Protein AF-A0A0V0QSJ2-F1 (afdb_monomer_lite)

InterPro domains:
  IPR000727 Target SNARE coiled-coil homology domain [PS50192] (188-250)

Structure (mmCIF, N/CA/C/O backbone):
data_AF-A0A0V0QSJ2-F1
#
_entry.id   AF-A0A0V0QSJ2-F1
#
loop_
_atom_site.group_PDB
_atom_site.id
_atom_site.type_symbol
_atom_site.label_atom_id
_atom_site.label_alt_id
_atom_site.label_comp_id
_atom_site.label_asym_id
_atom_site.label_entity_id
_atom_site.label_seq_id
_atom_site.pdbx_PDB_ins_code
_atom_site.Cartn_x
_atom_site.Cartn_y
_atom_site.Cartn_z
_atom_site.occupancy
_atom_site.B_iso_or_equiv
_atom_site.auth_seq_id
_atom_site.auth_comp_id
_atom_site.auth_asym_id
_atom_site.auth_atom_id
_atom_site.pdbx_PDB_model_num
ATOM 1 N N . MET A 1 1 ? 42.878 22.369 -78.332 1.00 59.25 1 MET A N 1
ATOM 2 C CA . MET A 1 1 ? 41.922 23.281 -77.658 1.00 59.25 1 MET A CA 1
ATOM 3 C C . MET A 1 1 ? 40.749 22.540 -76.988 1.00 59.25 1 MET A C 1
ATOM 5 O O . MET A 1 1 ? 40.386 22.919 -75.886 1.00 59.25 1 MET A O 1
ATOM 9 N N . PHE A 1 2 ? 40.213 21.442 -77.549 1.00 55.59 2 PHE A N 1
ATOM 10 C CA . PHE A 1 2 ? 39.103 20.676 -76.939 1.00 55.59 2 PHE A CA 1
ATOM 11 C C . PHE A 1 2 ? 39.420 19.959 -75.606 1.00 55.59 2 PHE A C 1
ATOM 13 O O . PHE A 1 2 ? 38.566 19.932 -74.726 1.00 55.59 2 PHE A O 1
ATOM 20 N N . ILE A 1 3 ? 40.647 19.455 -75.404 1.00 59.12 3 ILE A N 1
ATOM 21 C CA . ILE A 1 3 ? 41.036 18.723 -74.175 1.00 59.12 3 ILE A CA 1
ATOM 22 C C . ILE A 1 3 ? 41.034 19.621 -72.918 1.00 59.12 3 ILE A C 1
ATOM 24 O O . ILE A 1 3 ? 40.790 19.146 -71.811 1.00 59.12 3 ILE A O 1
ATOM 28 N N . GLN A 1 4 ? 41.248 20.935 -73.060 1.00 65.25 4 GLN A N 1
ATOM 29 C CA . GLN A 1 4 ? 41.220 21.844 -71.906 1.00 65.25 4 GLN A CA 1
ATOM 30 C C . GLN A 1 4 ? 39.796 22.161 -71.417 1.00 65.25 4 GLN A C 1
ATOM 32 O O . GLN A 1 4 ? 39.600 22.388 -70.224 1.00 65.25 4 GLN A O 1
ATOM 37 N N . PHE A 1 5 ? 38.786 22.107 -72.293 1.00 66.50 5 PHE A N 1
ATOM 38 C CA . PHE A 1 5 ? 37.393 22.373 -71.914 1.00 66.50 5 PHE A CA 1
ATOM 39 C C . PHE A 1 5 ? 36.739 21.213 -71.149 1.00 66.50 5 PHE A C 1
ATOM 41 O O . PHE A 1 5 ? 35.893 21.449 -70.283 1.00 66.50 5 PHE A O 1
ATOM 48 N N . THR A 1 6 ? 37.128 19.965 -71.426 1.00 72.50 6 THR A N 1
ATOM 49 C CA . THR A 1 6 ? 36.645 18.784 -70.687 1.00 72.50 6 THR A CA 1
ATOM 50 C C . THR A 1 6 ? 37.114 18.793 -69.231 1.00 72.50 6 THR A C 1
ATOM 52 O O . THR A 1 6 ? 36.289 18.630 -68.332 1.00 72.50 6 THR A O 1
ATOM 55 N N . ASN A 1 7 ? 38.381 19.137 -68.977 1.00 78.44 7 ASN A N 1
ATOM 56 C CA . ASN A 1 7 ? 38.935 19.192 -67.617 1.00 78.44 7 ASN A CA 1
ATOM 57 C C . ASN A 1 7 ? 38.249 20.253 -66.733 1.00 78.44 7 ASN A C 1
ATOM 59 O O . ASN A 1 7 ? 38.067 20.054 -65.531 1.00 78.44 7 ASN A O 1
ATOM 63 N N . GLN A 1 8 ? 37.814 21.379 -67.312 1.00 82.44 8 GLN A N 1
ATOM 64 C CA . GLN A 1 8 ? 37.151 22.445 -66.555 1.00 82.44 8 GLN A CA 1
ATOM 65 C C . GLN A 1 8 ? 35.738 22.044 -66.090 1.00 82.44 8 GLN A C 1
ATOM 67 O O . GLN A 1 8 ? 35.331 22.382 -64.975 1.00 82.44 8 GLN A O 1
ATOM 72 N N . LYS A 1 9 ? 34.989 21.286 -66.905 1.00 82.62 9 LYS A N 1
ATOM 73 C CA . LYS A 1 9 ? 33.652 20.788 -66.534 1.00 82.62 9 LYS A CA 1
ATOM 74 C C . LYS A 1 9 ? 33.716 19.757 -65.405 1.00 82.62 9 LYS A C 1
ATOM 76 O O . LYS A 1 9 ? 32.900 19.822 -64.484 1.00 82.62 9 LYS A O 1
ATOM 81 N N . GLU A 1 10 ? 34.698 18.859 -65.435 1.00 86.19 10 GLU A N 1
ATOM 82 C CA . GLU A 1 10 ? 34.904 17.861 -64.377 1.00 86.19 10 GLU A CA 1
ATOM 83 C C . GLU A 1 10 ? 35.266 18.507 -63.034 1.00 86.19 10 GLU A C 1
ATOM 85 O O . GLU A 1 10 ? 34.682 18.162 -62.003 1.00 86.19 10 GLU A O 1
ATOM 90 N N . LEU A 1 11 ? 36.142 19.518 -63.041 1.00 84.75 11 LEU A N 1
ATOM 91 C CA . LEU A 1 11 ? 36.493 20.288 -61.842 1.00 84.75 11 LEU A CA 1
ATOM 92 C C . LEU A 1 11 ? 35.276 20.991 -61.218 1.00 84.75 11 LEU A C 1
ATOM 94 O O . LEU A 1 11 ? 35.100 20.975 -59.995 1.00 84.75 11 LEU A O 1
ATOM 98 N N . ILE A 1 12 ? 34.397 21.571 -62.043 1.00 88.25 12 ILE A N 1
ATOM 99 C CA . ILE A 1 12 ? 33.153 22.198 -61.572 1.00 88.25 12 ILE A CA 1
ATOM 100 C C . ILE A 1 12 ? 32.225 21.152 -60.935 1.00 88.25 12 ILE A C 1
ATOM 102 O O . ILE A 1 12 ? 31.631 21.414 -59.884 1.00 88.25 12 ILE A O 1
ATOM 106 N N . GLN A 1 13 ? 32.109 19.965 -61.535 1.00 89.75 13 GLN A N 1
ATOM 107 C CA . GLN A 1 13 ? 31.260 18.890 -61.022 1.00 89.75 13 GLN A CA 1
ATOM 108 C C . GLN A 1 13 ? 31.792 18.315 -59.699 1.00 89.75 13 GLN A C 1
ATOM 110 O O . GLN A 1 13 ? 31.021 18.126 -58.755 1.00 89.75 13 GLN A O 1
ATOM 115 N N . LEU A 1 14 ? 33.111 18.130 -59.578 1.00 90.06 14 LEU A N 1
ATOM 116 C CA . LEU A 1 14 ? 33.768 17.719 -58.334 1.00 90.06 14 LEU A CA 1
ATOM 117 C C . LEU A 1 14 ? 33.525 18.725 -57.201 1.00 90.06 14 LEU A C 1
ATOM 119 O O . LEU A 1 14 ? 33.165 18.326 -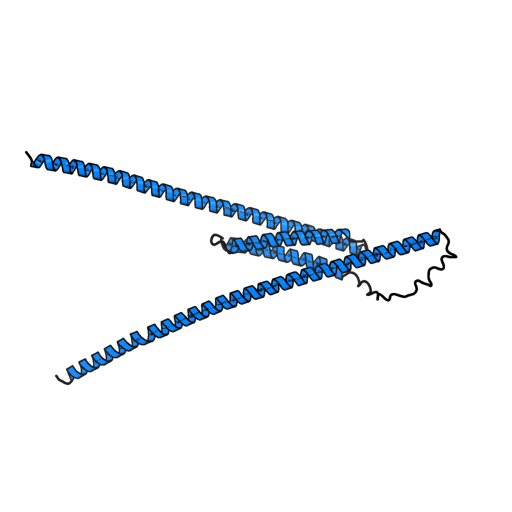56.093 1.00 90.06 14 LEU A O 1
ATOM 123 N N . ASN A 1 15 ? 33.640 20.029 -57.472 1.00 91.44 15 ASN A N 1
ATOM 124 C CA . ASN A 1 15 ? 33.391 21.066 -56.467 1.00 91.44 15 ASN A CA 1
ATOM 125 C C . ASN A 1 15 ? 31.914 21.086 -56.017 1.00 91.44 15 ASN A C 1
ATOM 127 O O . ASN A 1 15 ? 31.613 21.148 -54.819 1.00 91.44 15 ASN A O 1
ATOM 131 N N . LYS A 1 16 ? 30.967 20.927 -56.956 1.00 92.00 16 LYS A N 1
ATOM 132 C CA . LYS A 1 16 ? 29.537 20.775 -56.632 1.00 92.00 16 LYS A CA 1
ATOM 133 C C . LYS A 1 16 ? 29.285 19.560 -55.733 1.00 92.00 16 LYS A C 1
ATOM 135 O O . LYS A 1 16 ? 28.629 19.707 -54.698 1.00 92.00 16 LYS A O 1
ATOM 140 N N . ASN A 1 17 ? 29.860 18.404 -56.064 1.00 91.38 17 ASN A N 1
ATOM 141 C CA . ASN A 1 17 ? 29.731 17.180 -55.269 1.00 91.38 17 ASN A CA 1
ATOM 142 C C . ASN A 1 17 ? 30.333 17.341 -53.865 1.00 91.38 17 ASN A C 1
ATOM 144 O O . ASN A 1 17 ? 29.700 16.966 -52.875 1.00 91.38 17 ASN A O 1
ATOM 148 N N . GLN A 1 18 ? 31.495 17.989 -53.738 1.00 93.19 18 GLN A N 1
ATOM 149 C CA . GLN A 1 18 ? 32.084 18.304 -52.433 1.00 93.19 18 GLN A CA 1
ATOM 150 C C . GLN A 1 18 ? 31.188 19.230 -51.595 1.00 93.19 18 GLN A C 1
ATOM 152 O O . GLN A 1 18 ? 31.033 19.018 -50.389 1.00 93.19 18 GLN A O 1
ATOM 157 N N . LYS A 1 19 ? 30.555 20.239 -52.209 1.00 93.50 19 LYS A N 1
ATOM 158 C CA . LYS A 1 19 ? 29.620 21.141 -51.516 1.00 93.50 19 LYS A CA 1
ATOM 159 C C . LYS A 1 19 ? 28.371 20.400 -51.028 1.00 93.50 19 LYS A C 1
ATOM 161 O O . LYS A 1 19 ? 27.934 20.641 -49.900 1.00 93.50 19 LYS A O 1
ATOM 166 N N . ILE A 1 20 ? 27.824 19.486 -51.833 1.00 92.88 20 ILE A N 1
ATOM 167 C CA . ILE A 1 20 ? 26.694 18.621 -51.451 1.00 92.88 20 ILE A CA 1
ATOM 168 C C . ILE A 1 20 ? 27.091 17.719 -50.277 1.00 92.88 20 ILE A C 1
ATOM 170 O O . ILE A 1 20 ? 26.388 17.691 -49.267 1.00 92.88 20 ILE A O 1
ATOM 174 N N . TYR A 1 21 ? 28.256 17.072 -50.348 1.00 93.50 21 TYR A N 1
ATOM 175 C CA . TYR A 1 21 ? 28.759 16.216 -49.273 1.00 93.50 21 TYR A CA 1
ATOM 176 C C . TYR A 1 21 ? 28.949 16.979 -47.951 1.00 93.50 21 TYR A C 1
ATOM 178 O O . TYR A 1 21 ? 28.529 16.513 -46.890 1.00 93.50 21 TYR A O 1
ATOM 186 N N . ARG A 1 22 ? 29.506 18.200 -47.995 1.00 93.75 22 ARG A N 1
ATOM 187 C CA . ARG A 1 22 ? 29.631 19.063 -46.804 1.00 93.75 22 ARG A CA 1
ATOM 188 C C . ARG A 1 22 ? 28.266 19.409 -46.204 1.00 93.75 22 ARG A C 1
ATOM 190 O O . ARG A 1 22 ? 28.106 19.316 -44.988 1.00 93.75 22 ARG A O 1
ATOM 197 N N . LYS A 1 23 ? 27.276 19.762 -47.034 1.00 93.00 23 LYS A N 1
ATOM 198 C CA . LYS A 1 23 ? 25.900 20.030 -46.575 1.00 93.00 23 LYS A CA 1
ATOM 199 C C . LYS A 1 23 ? 25.267 18.796 -45.931 1.00 93.00 23 LYS A C 1
ATOM 201 O O . LYS A 1 23 ? 24.704 18.914 -44.845 1.00 93.00 23 LYS A O 1
ATOM 206 N N . TYR A 1 24 ? 25.419 17.624 -46.546 1.00 93.00 24 TYR A N 1
ATOM 207 C CA . TYR A 1 24 ? 24.929 16.359 -45.999 1.00 93.00 24 TYR A CA 1
ATOM 208 C C . TYR A 1 24 ? 25.566 16.036 -44.639 1.00 93.00 24 TYR A C 1
ATOM 210 O O . TYR A 1 24 ? 24.861 15.727 -43.682 1.00 93.00 24 TYR A O 1
ATOM 218 N N . LYS A 1 25 ? 26.886 16.213 -44.497 1.00 93.38 25 LYS A N 1
ATOM 219 C CA . LYS A 1 25 ? 27.596 16.008 -43.222 1.00 93.38 25 LYS A CA 1
ATOM 220 C C . LYS A 1 25 ? 27.112 16.959 -42.120 1.00 93.38 25 LYS A C 1
ATOM 222 O O . LYS A 1 25 ? 26.986 16.549 -40.967 1.00 93.38 25 LYS A O 1
ATOM 227 N N . ILE A 1 26 ? 26.826 18.219 -42.456 1.00 93.81 26 ILE A N 1
ATOM 228 C CA . ILE A 1 26 ? 26.246 19.193 -41.515 1.00 93.81 26 ILE A CA 1
ATOM 229 C C . ILE A 1 26 ? 24.828 18.775 -41.110 1.00 93.81 26 ILE A C 1
ATOM 231 O O . ILE A 1 26 ? 24.490 18.836 -39.930 1.00 93.81 26 ILE A O 1
ATOM 235 N N . PHE A 1 27 ? 24.012 18.327 -42.064 1.00 93.50 27 PHE A N 1
ATOM 236 C CA . PHE A 1 27 ? 22.657 17.847 -41.801 1.00 93.50 27 PHE A CA 1
ATOM 237 C C . PHE A 1 27 ? 22.650 16.623 -40.872 1.00 93.50 27 PHE A C 1
ATOM 239 O O . PHE A 1 27 ? 21.955 16.636 -39.859 1.00 93.50 27 PHE A O 1
ATOM 246 N N . GLN A 1 28 ? 23.508 15.632 -41.133 1.00 93.62 28 GLN A N 1
ATOM 247 C CA . GLN A 1 28 ? 23.674 14.457 -40.271 1.00 93.62 28 GLN A CA 1
ATOM 248 C C . GLN A 1 28 ? 24.102 14.835 -38.843 1.00 93.62 28 GLN A C 1
ATOM 250 O O . GLN A 1 28 ? 23.532 14.344 -37.871 1.00 93.62 28 GLN A O 1
ATOM 255 N N . LYS A 1 29 ? 25.037 15.787 -38.687 1.00 94.19 29 LYS A N 1
ATOM 256 C CA . LYS A 1 29 ? 25.400 16.316 -37.359 1.00 94.19 29 LYS A CA 1
ATOM 257 C C . LYS A 1 29 ? 24.215 16.974 -36.646 1.00 94.19 29 LYS A C 1
ATOM 259 O O . LYS A 1 29 ? 24.057 16.777 -35.446 1.00 94.19 29 LYS A O 1
ATOM 264 N N . LYS A 1 30 ? 23.382 17.741 -37.357 1.00 93.94 30 LYS A N 1
ATOM 265 C CA . LYS A 1 30 ? 22.183 18.366 -36.772 1.00 93.94 30 LYS A CA 1
ATOM 266 C C . LYS A 1 30 ? 21.166 17.322 -36.309 1.00 93.94 30 LYS A C 1
ATOM 268 O O . LYS A 1 30 ? 20.655 17.457 -35.202 1.00 93.94 30 LYS A O 1
ATOM 273 N N . ILE A 1 31 ? 20.921 16.275 -37.103 1.00 91.81 31 ILE A N 1
ATOM 274 C CA . ILE A 1 31 ? 20.048 15.156 -36.707 1.00 91.81 31 ILE A CA 1
ATOM 275 C C . ILE A 1 31 ? 20.564 14.506 -35.423 1.00 91.81 31 ILE A C 1
ATOM 277 O O . ILE A 1 31 ? 19.800 14.346 -34.474 1.00 91.81 31 ILE A O 1
ATOM 281 N N . LEU A 1 32 ? 21.861 14.198 -35.361 1.00 93.50 32 LEU A N 1
ATOM 282 C CA . LEU A 1 32 ? 22.470 13.589 -34.180 1.00 93.50 32 LEU A CA 1
ATOM 283 C C . LEU A 1 32 ? 22.332 14.485 -32.934 1.00 93.50 32 LEU A C 1
ATOM 285 O O . LEU A 1 32 ? 21.978 14.001 -31.863 1.00 93.50 32 LEU A O 1
ATOM 289 N N . ILE A 1 33 ? 22.538 15.800 -33.070 1.00 92.50 33 ILE A N 1
ATOM 290 C CA . ILE A 1 33 ? 22.341 16.761 -31.969 1.00 92.50 33 ILE A CA 1
ATOM 291 C C . ILE A 1 33 ? 20.883 16.763 -31.490 1.00 92.50 33 ILE A C 1
ATOM 293 O O . ILE A 1 33 ? 20.638 16.740 -30.284 1.00 92.50 33 ILE A O 1
ATOM 297 N N . ILE A 1 34 ? 19.913 16.749 -32.410 1.00 90.88 34 ILE A N 1
ATOM 298 C CA . ILE A 1 34 ? 18.483 16.691 -32.072 1.00 90.88 34 ILE A CA 1
ATOM 299 C C . ILE A 1 34 ? 18.158 15.392 -31.326 1.00 90.88 34 ILE A C 1
ATOM 301 O O . ILE A 1 34 ? 17.494 15.436 -30.293 1.00 90.88 34 ILE A O 1
ATOM 305 N N . GLN A 1 35 ? 18.668 14.251 -31.794 1.00 89.94 35 GLN A N 1
ATOM 306 C CA . GLN A 1 35 ? 18.478 12.959 -31.131 1.00 89.94 35 GLN A CA 1
ATOM 307 C C . GLN A 1 35 ? 19.069 12.954 -29.714 1.00 89.94 35 GLN A C 1
ATOM 309 O O . GLN A 1 35 ? 18.410 12.507 -28.777 1.00 89.94 35 GLN A O 1
ATOM 314 N N . ILE A 1 36 ? 20.269 13.516 -29.525 1.00 91.12 36 ILE A N 1
ATOM 315 C CA . ILE A 1 36 ? 20.903 13.650 -28.203 1.00 91.12 36 ILE A CA 1
ATOM 316 C C . ILE A 1 36 ? 20.067 14.548 -27.279 1.00 91.12 36 ILE A C 1
ATOM 318 O O . ILE A 1 36 ? 19.858 14.207 -26.113 1.00 91.12 36 ILE A O 1
ATOM 322 N N . LEU A 1 37 ? 19.548 15.674 -27.779 1.00 89.19 37 LEU A N 1
ATOM 323 C CA . LEU A 1 37 ? 18.688 16.577 -27.006 1.00 89.19 37 LEU A CA 1
ATOM 324 C C . LEU A 1 37 ? 17.363 15.914 -26.605 1.00 89.19 37 LEU A C 1
ATOM 326 O O . LEU A 1 37 ? 16.930 16.041 -25.456 1.00 89.19 37 LEU A O 1
ATOM 330 N N . GLN A 1 38 ? 16.742 15.161 -27.514 1.00 84.88 38 GLN A N 1
ATOM 331 C CA . GLN A 1 38 ? 15.542 14.371 -27.226 1.00 84.88 38 GLN A CA 1
ATOM 332 C C . GLN A 1 38 ? 15.818 13.278 -26.184 1.00 84.88 38 GLN A C 1
ATOM 334 O O . GLN A 1 38 ? 15.006 13.053 -25.286 1.00 84.88 38 GLN A O 1
ATOM 339 N N . LEU A 1 39 ? 16.980 12.625 -26.246 1.00 87.75 39 LEU A N 1
ATOM 340 C CA . LEU A 1 39 ? 17.377 11.635 -25.247 1.00 87.75 39 LEU A CA 1
ATOM 341 C C . LEU A 1 39 ? 17.578 12.289 -23.869 1.00 87.75 39 LEU A C 1
ATOM 343 O O . LEU A 1 39 ? 17.054 11.805 -22.867 1.00 87.75 39 LEU A O 1
ATOM 347 N N . LYS A 1 40 ? 18.279 13.430 -23.816 1.00 90.12 40 LYS A N 1
ATOM 348 C CA . LYS A 1 40 ? 18.561 14.168 -22.574 1.00 90.12 40 LYS A CA 1
ATOM 349 C C . LYS A 1 40 ? 17.289 14.687 -21.902 1.00 90.12 40 LYS A C 1
ATOM 351 O O . LYS A 1 40 ? 17.154 14.574 -20.685 1.00 90.12 40 LYS A O 1
ATOM 356 N N . THR A 1 41 ? 16.349 15.222 -22.679 1.00 84.75 41 THR A N 1
ATOM 357 C CA . THR A 1 41 ? 15.044 15.674 -22.164 1.00 84.75 41 THR A CA 1
ATOM 358 C C . THR A 1 41 ? 14.225 14.509 -21.617 1.00 84.75 41 THR A C 1
ATOM 360 O O . THR A 1 41 ? 13.718 14.615 -20.503 1.00 84.75 41 THR A O 1
ATOM 363 N N . ARG A 1 42 ? 14.178 13.363 -22.315 1.00 78.50 42 ARG A N 1
ATOM 364 C CA . ARG A 1 42 ? 13.537 12.137 -21.800 1.00 78.50 42 ARG A CA 1
ATOM 365 C C . ARG A 1 42 ? 14.151 11.675 -20.477 1.00 78.50 42 ARG A C 1
ATOM 367 O O . ARG A 1 42 ? 13.409 11.359 -19.553 1.00 78.50 42 ARG A O 1
ATOM 374 N N . ILE A 1 43 ? 15.480 11.681 -20.356 1.00 78.94 43 ILE A N 1
ATOM 375 C CA . ILE A 1 43 ? 16.178 11.312 -19.112 1.00 78.94 43 ILE A CA 1
ATOM 376 C C . ILE A 1 43 ? 15.815 12.271 -17.966 1.00 78.94 43 ILE A C 1
ATOM 378 O O . ILE A 1 43 ? 15.500 11.823 -16.864 1.00 78.94 43 ILE A O 1
ATOM 382 N N . HIS A 1 44 ? 15.813 13.585 -18.213 1.00 76.81 44 HIS A N 1
ATOM 383 C CA . HIS A 1 44 ? 15.429 14.574 -17.201 1.00 76.81 44 HIS A CA 1
ATOM 384 C C . HIS A 1 44 ? 13.972 14.426 -16.756 1.00 76.81 44 HIS A C 1
ATOM 386 O O . HIS A 1 44 ? 13.703 14.452 -15.554 1.00 76.81 44 HIS A O 1
ATOM 392 N N . LEU A 1 45 ? 13.047 14.237 -17.703 1.00 68.69 45 LEU A N 1
ATOM 393 C CA . LEU A 1 45 ? 11.625 14.070 -17.405 1.00 68.69 45 LEU A CA 1
ATOM 394 C C . LEU A 1 45 ? 11.386 12.825 -16.540 1.00 68.69 45 LEU A C 1
ATOM 396 O O . LEU A 1 45 ? 10.660 12.888 -15.552 1.00 68.69 45 LEU A O 1
ATOM 400 N N . LYS A 1 46 ? 12.066 11.718 -16.862 1.00 73.19 46 LYS A N 1
ATOM 401 C CA . LYS A 1 46 ? 12.030 10.480 -16.072 1.00 73.19 46 LYS A CA 1
ATOM 402 C C . LYS A 1 46 ? 12.565 10.683 -14.655 1.00 73.19 46 LYS A C 1
ATOM 404 O O . LYS A 1 46 ? 11.917 10.280 -13.693 1.00 73.19 46 LYS A O 1
ATOM 409 N N . LYS A 1 47 ? 13.706 11.369 -14.500 1.00 73.38 47 LYS A N 1
ATOM 410 C CA . LYS A 1 47 ? 14.270 11.686 -13.176 1.00 73.38 47 LYS A CA 1
ATOM 411 C C . LYS A 1 47 ? 13.307 12.533 -12.339 1.00 73.38 47 LYS A C 1
ATOM 413 O O . LYS A 1 47 ? 13.133 12.255 -11.156 1.00 73.38 47 LYS A O 1
ATOM 418 N N . TYR A 1 48 ? 12.666 13.528 -12.951 1.00 68.00 48 TYR A N 1
ATOM 419 C CA . TYR A 1 48 ? 11.666 14.364 -12.287 1.00 68.00 48 TYR A CA 1
ATOM 420 C C . TYR A 1 48 ? 10.431 13.559 -11.855 1.00 68.00 48 TYR A C 1
ATOM 422 O O . TYR A 1 48 ? 10.015 13.649 -10.702 1.00 68.00 48 TYR A O 1
ATOM 430 N N . LEU A 1 49 ? 9.887 12.712 -12.738 1.00 69.19 49 LEU A N 1
ATOM 431 C CA . LEU A 1 49 ? 8.754 11.836 -12.417 1.00 69.19 49 LEU A CA 1
ATOM 432 C C . LEU A 1 49 ? 9.076 10.871 -11.269 1.00 69.19 49 LEU A C 1
ATOM 434 O O . LEU A 1 49 ? 8.249 10.688 -10.380 1.00 69.19 49 LEU A O 1
ATOM 438 N N . LYS A 1 50 ? 10.292 10.314 -11.242 1.00 72.19 50 LYS A N 1
ATOM 439 C CA . LYS A 1 50 ? 10.757 9.431 -10.165 1.00 72.19 50 LYS A CA 1
ATOM 440 C C . LYS A 1 50 ? 10.801 10.137 -8.807 1.00 72.19 50 LYS A C 1
ATOM 442 O O . LYS A 1 50 ? 10.374 9.559 -7.811 1.00 72.19 50 LYS A O 1
ATOM 447 N N . ILE A 1 51 ? 11.281 11.383 -8.768 1.00 71.88 51 ILE A N 1
ATOM 448 C CA . ILE A 1 51 ? 11.293 12.202 -7.544 1.00 71.88 51 ILE A CA 1
ATOM 449 C C . ILE A 1 51 ? 9.858 12.467 -7.081 1.00 71.88 51 ILE A C 1
ATOM 451 O O . ILE A 1 51 ? 9.518 12.157 -5.944 1.00 71.88 51 ILE A O 1
ATOM 455 N N . LYS A 1 52 ? 8.990 12.930 -7.986 1.00 72.06 52 LYS A N 1
ATOM 456 C CA . LYS A 1 52 ? 7.598 13.265 -7.659 1.00 72.06 52 LYS A CA 1
ATOM 457 C C . LYS A 1 52 ? 6.785 12.052 -7.186 1.00 72.06 52 LYS A C 1
ATOM 459 O O . LYS A 1 52 ? 5.994 12.170 -6.254 1.00 72.06 52 LYS A O 1
ATOM 464 N N . MET A 1 53 ? 6.985 10.878 -7.794 1.00 69.19 53 MET A N 1
ATOM 465 C CA . MET A 1 53 ? 6.357 9.636 -7.324 1.00 69.19 53 MET A CA 1
ATOM 466 C C . MET A 1 53 ? 6.855 9.237 -5.933 1.00 69.19 53 MET A C 1
ATOM 468 O O . MET A 1 53 ? 6.049 8.848 -5.092 1.00 69.19 53 MET A O 1
ATOM 472 N N . SER A 1 54 ? 8.157 9.378 -5.666 1.00 75.06 54 SER A N 1
ATOM 473 C CA . SER A 1 54 ? 8.720 9.096 -4.342 1.00 75.06 54 SER A CA 1
ATOM 474 C C . SER A 1 54 ? 8.186 10.045 -3.265 1.00 75.06 54 SER A C 1
ATOM 476 O O . SER A 1 54 ? 7.931 9.601 -2.151 1.00 75.06 54 SER A O 1
ATOM 478 N N . GLU A 1 55 ? 8.020 11.332 -3.570 1.00 78.81 55 GLU A N 1
ATOM 479 C CA . GLU A 1 55 ? 7.473 12.323 -2.634 1.00 78.81 55 GLU A CA 1
ATOM 480 C C . GLU A 1 55 ? 6.014 12.030 -2.285 1.00 78.81 55 GLU A C 1
ATOM 482 O O . GLU A 1 55 ? 5.654 12.025 -1.108 1.00 78.81 55 GLU A O 1
ATOM 487 N N . ASN A 1 56 ? 5.189 11.721 -3.291 1.00 81.12 56 ASN A N 1
ATOM 488 C CA . ASN A 1 56 ? 3.789 11.372 -3.067 1.00 81.12 56 ASN A CA 1
ATOM 489 C C . ASN A 1 56 ? 3.664 10.110 -2.200 1.00 81.12 56 ASN A C 1
ATOM 491 O O . ASN A 1 56 ? 2.916 10.090 -1.225 1.00 81.12 56 ASN A O 1
ATOM 495 N N . PHE A 1 57 ? 4.474 9.090 -2.494 1.00 80.88 57 PHE A N 1
ATOM 496 C CA . PHE A 1 57 ? 4.491 7.855 -1.716 1.00 80.88 57 PHE A CA 1
ATOM 497 C C . PHE A 1 57 ? 4.902 8.095 -0.254 1.00 80.88 57 PHE A C 1
ATOM 499 O O . PHE A 1 57 ? 4.255 7.604 0.668 1.00 80.88 57 PHE A O 1
ATOM 506 N N . ASN A 1 58 ? 5.943 8.902 -0.027 1.00 81.25 58 ASN A N 1
ATOM 507 C CA . ASN A 1 58 ? 6.376 9.266 1.322 1.00 81.25 58 ASN A CA 1
ATOM 508 C C . ASN A 1 58 ? 5.297 10.054 2.079 1.00 81.25 58 ASN A C 1
ATOM 510 O O . ASN A 1 58 ? 5.092 9.819 3.267 1.00 81.25 58 ASN A O 1
ATOM 514 N N . SER A 1 59 ? 4.582 10.958 1.402 1.00 87.75 59 SER A N 1
ATOM 515 C CA . SER A 1 59 ? 3.470 11.695 2.010 1.00 87.75 59 SER A CA 1
ATOM 516 C C . SER A 1 59 ? 2.339 10.762 2.445 1.00 87.75 59 SER A C 1
ATOM 518 O O . SER A 1 59 ? 1.766 10.954 3.514 1.00 87.75 59 SER A O 1
ATOM 520 N N . GLN A 1 60 ? 2.014 9.755 1.636 1.00 86.75 60 GLN A N 1
ATOM 521 C CA . GLN A 1 60 ? 0.958 8.784 1.939 1.00 86.75 60 GLN A CA 1
ATOM 522 C C . GLN A 1 60 ? 1.341 7.881 3.105 1.00 86.75 60 GLN A C 1
ATOM 524 O O . GLN A 1 60 ? 0.551 7.683 4.025 1.00 86.75 60 GLN A O 1
ATOM 529 N N . LEU A 1 61 ? 2.586 7.409 3.117 1.00 83.62 61 LEU A N 1
ATOM 530 C CA . LEU A 1 61 ? 3.148 6.671 4.241 1.00 83.62 61 LEU A CA 1
ATOM 531 C C . LEU A 1 61 ? 3.097 7.467 5.551 1.00 83.62 61 LEU A C 1
ATOM 533 O O . LEU A 1 61 ? 2.720 6.930 6.592 1.00 83.62 61 LEU A O 1
ATOM 537 N N . GLU A 1 62 ? 3.465 8.747 5.510 1.00 88.38 62 GLU A N 1
ATOM 538 C CA . GLU A 1 62 ? 3.439 9.608 6.693 1.00 88.38 62 GLU A CA 1
ATOM 539 C C . GLU A 1 62 ? 2.003 9.852 7.179 1.00 88.38 62 GLU A C 1
ATOM 541 O O . GLU A 1 62 ? 1.739 9.820 8.382 1.00 88.38 62 GLU A O 1
ATOM 546 N N . ASN A 1 63 ? 1.049 10.020 6.259 1.00 90.56 63 ASN A N 1
ATOM 547 C CA . ASN A 1 63 ? -0.371 10.112 6.597 1.00 90.56 63 ASN A CA 1
ATOM 548 C C . ASN A 1 63 ? -0.883 8.824 7.256 1.00 90.56 63 ASN A C 1
ATOM 550 O O . ASN A 1 63 ? -1.550 8.899 8.290 1.00 90.56 63 ASN A O 1
ATOM 554 N N . ALA A 1 64 ? -0.522 7.653 6.722 1.00 87.88 64 ALA A N 1
ATOM 555 C CA . ALA A 1 64 ? -0.873 6.367 7.317 1.00 87.88 64 ALA A CA 1
ATOM 556 C C . ALA A 1 64 ? -0.301 6.234 8.740 1.00 87.88 64 ALA A C 1
ATOM 558 O O . ALA A 1 64 ? -1.036 5.905 9.667 1.00 87.88 64 ALA A O 1
ATOM 559 N N . ARG A 1 65 ? 0.968 6.608 8.960 1.00 88.06 65 ARG A N 1
ATOM 560 C CA . ARG A 1 65 ? 1.575 6.639 10.305 1.00 88.06 65 ARG A CA 1
ATOM 561 C C . ARG A 1 65 ? 0.854 7.581 11.265 1.00 88.06 65 ARG A C 1
ATOM 563 O O . ARG A 1 65 ? 0.653 7.240 12.430 1.00 88.06 65 ARG A O 1
ATOM 570 N N . ARG A 1 66 ? 0.459 8.771 10.805 1.00 92.56 66 ARG A N 1
ATOM 571 C CA . ARG A 1 66 ? -0.312 9.722 11.624 1.00 92.56 66 ARG A CA 1
ATOM 572 C C . ARG A 1 66 ? -1.659 9.134 12.039 1.00 92.56 66 ARG A C 1
ATOM 574 O O . ARG A 1 66 ? -2.007 9.230 13.214 1.00 92.56 66 ARG A O 1
ATOM 581 N N . LEU A 1 67 ? -2.368 8.486 11.113 1.00 90.94 67 LEU A N 1
ATOM 582 C CA . LEU A 1 67 ? -3.620 7.785 11.406 1.00 90.94 67 LEU A CA 1
ATOM 583 C C . LEU A 1 67 ? -3.408 6.659 12.422 1.00 90.94 67 LEU A C 1
ATOM 585 O O . LEU A 1 67 ? -4.153 6.583 13.391 1.00 90.94 67 LEU A O 1
ATOM 589 N N . THR A 1 68 ? -2.360 5.847 12.272 1.00 88.75 68 THR A N 1
ATOM 590 C CA . THR A 1 68 ? -2.028 4.780 13.228 1.00 88.75 68 THR A CA 1
ATOM 591 C C . THR A 1 68 ? -1.726 5.318 14.630 1.00 88.75 68 THR A C 1
ATOM 593 O O . THR A 1 68 ? -2.158 4.742 15.630 1.00 88.75 68 THR A O 1
ATOM 596 N N . ARG A 1 69 ? -1.009 6.444 14.744 1.00 91.56 69 ARG A N 1
ATOM 597 C CA . ARG A 1 69 ? -0.748 7.093 16.042 1.00 91.56 69 ARG A CA 1
ATOM 598 C C . ARG A 1 69 ? -2.030 7.621 16.682 1.00 91.56 69 ARG A C 1
ATOM 600 O O . ARG A 1 69 ? -2.229 7.384 17.870 1.00 91.56 69 ARG A O 1
ATOM 607 N N . SER A 1 70 ? -2.881 8.292 15.905 1.00 91.88 70 SER A N 1
ATOM 608 C CA . SER A 1 70 ? -4.194 8.771 16.362 1.00 91.88 70 SER A CA 1
ATOM 609 C C . SER A 1 70 ? -5.056 7.609 16.861 1.00 91.88 70 SER A C 1
ATOM 611 O O . SER A 1 70 ? -5.543 7.632 17.987 1.00 91.88 70 SER A O 1
ATOM 613 N N . LEU A 1 71 ? -5.121 6.531 16.078 1.00 91.62 71 LEU A N 1
ATOM 614 C CA . LEU A 1 71 ? -5.870 5.323 16.401 1.00 91.62 71 LEU A CA 1
ATOM 615 C C . LEU A 1 71 ? -5.409 4.704 17.726 1.00 91.62 71 LEU A C 1
ATOM 617 O O . LEU A 1 71 ? -6.227 4.364 18.577 1.00 91.62 71 LEU A O 1
ATOM 621 N N . ASN A 1 72 ? -4.096 4.597 17.936 1.00 90.25 72 ASN A N 1
ATOM 622 C CA . ASN A 1 72 ? -3.547 4.095 19.194 1.00 90.25 72 ASN A CA 1
ATOM 623 C C . ASN A 1 72 ? -3.880 5.010 20.385 1.00 90.25 72 ASN A C 1
ATOM 625 O O . ASN A 1 72 ? -4.184 4.508 21.466 1.00 90.25 72 ASN A O 1
ATOM 629 N N . GLN A 1 73 ? -3.857 6.335 20.208 1.00 93.81 73 GLN A N 1
ATOM 630 C CA . GLN A 1 73 ? -4.250 7.276 21.263 1.00 93.81 73 GLN A CA 1
ATOM 631 C C . GLN A 1 73 ? -5.720 7.099 21.658 1.00 93.81 73 GLN A C 1
ATOM 633 O O . GLN A 1 73 ? -6.028 7.061 22.852 1.00 93.81 73 GLN A O 1
ATOM 638 N N . ASP A 1 74 ? -6.608 6.925 20.681 1.00 91.88 74 ASP A N 1
ATOM 639 C CA . ASP A 1 74 ? -8.035 6.721 20.930 1.00 91.88 74 ASP A CA 1
ATOM 640 C C . ASP A 1 74 ? -8.319 5.360 21.574 1.00 91.88 74 ASP A C 1
ATOM 642 O O . ASP A 1 74 ? -9.119 5.278 22.508 1.00 91.88 74 ASP A O 1
ATOM 646 N N . ILE A 1 75 ? -7.603 4.304 21.174 1.00 89.19 75 ILE A N 1
ATOM 647 C CA . ILE A 1 75 ? -7.670 2.988 21.830 1.00 89.19 75 ILE A CA 1
ATOM 648 C C . ILE A 1 75 ? -7.244 3.086 23.301 1.00 89.19 75 ILE A C 1
ATOM 650 O O . ILE A 1 75 ? -7.923 2.555 24.182 1.00 89.19 75 ILE A O 1
ATOM 654 N N . GLU A 1 76 ? -6.148 3.782 23.603 1.00 92.12 76 GLU A N 1
ATOM 655 C CA . GLU A 1 76 ? -5.691 3.955 24.987 1.00 92.12 76 GLU A CA 1
ATOM 656 C C . GLU A 1 76 ? -6.648 4.833 25.806 1.00 92.12 76 GLU A C 1
ATOM 658 O O . GLU A 1 76 ? -6.924 4.547 26.976 1.00 92.12 76 GLU A O 1
ATOM 663 N N . LYS A 1 77 ? -7.226 5.873 25.195 1.00 93.06 77 LYS A N 1
ATOM 664 C CA . LYS A 1 77 ? -8.274 6.694 25.816 1.00 93.06 77 LYS A CA 1
ATOM 665 C C . LYS A 1 77 ? -9.517 5.860 26.129 1.00 93.06 77 LYS A C 1
ATOM 667 O O . LYS A 1 77 ? -10.039 5.953 27.241 1.00 93.06 77 LYS A O 1
ATOM 672 N N . LYS A 1 78 ? -9.941 4.998 25.201 1.00 88.50 78 LYS A N 1
ATOM 673 C CA . LYS A 1 78 ? -11.034 4.042 25.404 1.00 88.50 78 LYS A CA 1
ATOM 674 C C . LYS A 1 78 ? -10.745 3.116 26.583 1.00 88.50 78 LYS A C 1
ATOM 676 O O . LYS A 1 78 ? -11.577 3.030 27.480 1.00 88.50 78 LYS A O 1
ATOM 681 N N . LYS A 1 79 ? -9.570 2.477 26.635 1.00 88.00 79 LYS A N 1
ATOM 682 C CA . LYS A 1 79 ? -9.189 1.594 27.756 1.00 88.00 79 LYS A CA 1
ATOM 683 C C . LYS A 1 79 ? -9.293 2.304 29.107 1.00 88.00 79 LYS A C 1
ATOM 685 O O . LYS A 1 79 ? -9.850 1.749 30.050 1.00 88.00 79 LYS A O 1
ATOM 690 N N . LYS A 1 80 ? -8.822 3.553 29.194 1.00 90.88 80 LYS A N 1
ATOM 691 C CA . LYS A 1 80 ? -8.946 4.374 30.412 1.00 90.88 80 LYS A CA 1
ATOM 692 C C . LYS A 1 80 ? -10.403 4.667 30.772 1.00 90.88 80 LYS A C 1
ATOM 694 O O . LYS A 1 80 ? -10.750 4.620 31.947 1.00 90.88 80 LYS A O 1
ATOM 699 N N . MET A 1 81 ? -11.254 4.958 29.788 1.00 86.56 81 MET A N 1
ATOM 700 C CA . MET A 1 81 ? -12.684 5.189 30.023 1.00 86.56 81 MET A CA 1
ATOM 701 C C . MET A 1 81 ? -13.410 3.920 30.476 1.00 86.56 81 MET A C 1
ATOM 703 O O . MET A 1 81 ? -14.191 3.994 31.422 1.00 86.56 81 MET A O 1
ATOM 707 N N . MET A 1 82 ? -13.093 2.763 29.887 1.00 83.44 82 MET A N 1
ATOM 708 C CA . MET A 1 82 ? -13.623 1.467 30.327 1.00 83.44 82 MET A CA 1
ATOM 709 C C . MET A 1 82 ? -13.205 1.144 31.762 1.00 83.44 82 MET A C 1
ATOM 711 O O . MET A 1 82 ? -14.045 0.759 32.567 1.00 83.44 82 MET A O 1
ATOM 715 N N . ALA A 1 83 ? -11.935 1.372 32.113 1.00 85.44 83 ALA A N 1
ATOM 716 C CA . ALA A 1 83 ? -11.441 1.182 33.478 1.00 85.44 83 ALA A CA 1
ATOM 717 C C . ALA A 1 83 ? -12.134 2.104 34.503 1.00 85.44 83 ALA A C 1
ATOM 719 O O . ALA A 1 83 ? -12.199 1.778 35.683 1.00 85.44 83 ALA A O 1
ATOM 720 N N . GLN A 1 84 ? -12.669 3.244 34.056 1.00 89.25 84 GLN A N 1
ATOM 721 C CA . GLN A 1 84 ? -13.462 4.174 34.867 1.00 89.25 84 GLN A CA 1
ATOM 722 C C . GLN A 1 84 ? -14.972 3.870 34.849 1.00 89.25 84 GLN A C 1
ATOM 724 O O . GLN A 1 84 ? -15.738 4.636 35.429 1.00 89.25 84 GLN A O 1
ATOM 729 N N . GLY A 1 85 ? -15.420 2.817 34.154 1.00 82.06 85 GLY A N 1
ATOM 730 C CA . GLY A 1 85 ? -16.841 2.484 34.003 1.00 82.06 85 GLY A CA 1
ATOM 731 C C . GLY A 1 85 ? -17.643 3.475 33.149 1.00 82.06 85 GLY A C 1
ATOM 732 O O . GLY A 1 85 ? -18.867 3.516 33.245 1.00 82.06 85 GLY A O 1
ATOM 733 N N . LYS A 1 86 ? -16.982 4.303 32.330 1.00 80.75 86 LYS A N 1
ATOM 734 C CA . LYS A 1 86 ? -17.641 5.287 31.456 1.00 80.75 86 LYS A CA 1
ATOM 735 C C . LYS A 1 86 ? -18.016 4.658 30.114 1.00 80.75 86 LYS A C 1
ATOM 737 O O . LYS A 1 86 ? -17.264 3.848 29.577 1.00 80.75 86 LYS A O 1
ATOM 742 N N . GLY A 1 87 ? -19.139 5.090 29.537 1.00 80.56 87 GLY A N 1
ATOM 743 C CA . GLY A 1 87 ? -19.559 4.667 28.197 1.00 80.56 87 GLY A CA 1
ATOM 744 C C . GLY A 1 87 ? -18.567 5.095 27.107 1.00 80.56 87 GLY A C 1
ATOM 745 O O . GLY A 1 87 ? -18.059 6.217 27.128 1.00 80.56 87 GLY A O 1
ATOM 746 N N . THR A 1 88 ? -18.293 4.205 26.147 1.00 87.31 88 THR A N 1
ATOM 747 C CA . THR A 1 88 ? -17.277 4.396 25.090 1.00 87.31 88 THR A CA 1
ATOM 748 C C . THR A 1 88 ? -17.842 4.530 23.679 1.00 87.31 88 THR A C 1
ATOM 750 O O . THR A 1 88 ? -17.064 4.701 22.746 1.00 87.31 88 THR A O 1
ATOM 753 N N . GLY A 1 89 ? -19.168 4.510 23.499 1.00 79.81 89 GLY A N 1
ATOM 754 C CA . GLY A 1 89 ? -19.798 4.390 22.176 1.00 79.81 89 GLY A CA 1
ATOM 755 C C . GLY A 1 89 ? -19.321 5.409 21.129 1.00 79.81 89 GLY A C 1
ATOM 756 O O . GLY A 1 89 ? -19.097 5.049 19.975 1.00 79.81 89 GLY A O 1
ATOM 757 N N . ILE A 1 90 ? -19.080 6.665 21.529 1.00 81.50 90 ILE A N 1
ATOM 758 C CA . ILE A 1 90 ? -18.547 7.703 20.625 1.00 81.50 90 ILE A CA 1
ATOM 759 C C . ILE A 1 90 ? -17.123 7.359 20.163 1.00 81.50 90 ILE A C 1
ATOM 761 O O . ILE A 1 90 ? -16.828 7.413 18.970 1.00 81.50 90 ILE A O 1
ATOM 765 N N . LEU A 1 91 ? -16.260 6.949 21.096 1.00 81.62 91 LEU A N 1
ATOM 766 C CA . LEU A 1 91 ? -14.890 6.517 20.806 1.00 81.62 91 LEU A CA 1
ATOM 767 C C . LEU A 1 91 ? -14.867 5.267 19.924 1.00 81.62 91 LEU A C 1
ATOM 769 O O . LEU A 1 91 ? -14.019 5.156 19.048 1.00 81.62 91 LEU A O 1
ATOM 773 N N . ASP A 1 92 ? -15.817 4.350 20.102 1.00 82.81 92 ASP A N 1
ATOM 774 C CA . ASP A 1 92 ? -15.918 3.149 19.272 1.00 82.81 92 ASP A CA 1
ATOM 775 C C . ASP A 1 92 ? -16.244 3.474 17.813 1.00 82.81 92 ASP A C 1
ATOM 777 O O . ASP A 1 92 ? -15.673 2.873 16.899 1.00 82.81 92 ASP A O 1
ATOM 781 N N . MET A 1 93 ? -17.131 4.443 17.578 1.00 80.94 93 MET A N 1
ATOM 782 C CA . MET A 1 93 ? -17.426 4.928 16.229 1.00 80.94 93 MET A CA 1
ATOM 783 C C . MET A 1 93 ? -16.230 5.660 15.614 1.00 80.94 93 MET A C 1
ATOM 785 O O . MET A 1 93 ? -15.915 5.434 14.443 1.00 80.94 93 MET A O 1
ATOM 789 N N . GLU A 1 94 ? -15.540 6.492 16.394 1.00 84.25 94 GLU A N 1
ATOM 790 C CA . GLU A 1 94 ? -14.359 7.228 15.939 1.00 84.25 94 GLU A CA 1
ATOM 791 C C . GLU A 1 94 ? -13.215 6.281 15.556 1.00 84.25 94 GLU A C 1
ATOM 793 O O . GLU A 1 94 ? -12.692 6.368 14.441 1.00 84.25 94 GLU A O 1
ATOM 798 N N . ILE A 1 95 ? -12.911 5.303 16.414 1.00 85.25 95 ILE A N 1
ATOM 799 C CA . ILE A 1 95 ? -11.910 4.262 16.160 1.00 85.25 95 ILE A CA 1
ATOM 800 C C . ILE A 1 95 ? -12.263 3.474 14.892 1.00 85.25 95 ILE A C 1
ATOM 802 O O . ILE A 1 95 ? -11.423 3.339 14.002 1.00 85.25 95 ILE A O 1
ATOM 806 N N . LYS A 1 96 ? -13.514 3.011 14.740 1.00 84.81 96 LYS A N 1
ATOM 807 C CA . LYS A 1 96 ? -13.963 2.312 13.518 1.00 84.81 96 LYS A CA 1
ATOM 808 C C . LYS A 1 96 ? -13.809 3.187 12.270 1.00 84.81 96 LYS A C 1
ATOM 810 O O . LYS A 1 96 ? -13.389 2.702 11.218 1.00 84.81 96 LYS A O 1
ATOM 815 N N . GLY A 1 97 ? -14.128 4.476 12.373 1.00 82.38 97 GLY A N 1
ATOM 816 C CA . GLY A 1 97 ? -13.940 5.445 11.297 1.00 82.38 97 GLY A CA 1
ATOM 817 C C . GLY A 1 97 ? -12.471 5.600 10.897 1.00 82.38 97 GLY A C 1
ATOM 818 O O . GLY A 1 97 ? -12.153 5.577 9.706 1.00 82.38 97 GLY A O 1
ATOM 819 N N . GLN A 1 98 ? -11.571 5.715 11.874 1.00 86.81 98 GLN A N 1
ATOM 820 C CA . GLN A 1 98 ? -10.130 5.814 11.638 1.00 86.81 98 GLN A CA 1
ATOM 821 C C . GLN A 1 98 ? -9.542 4.524 11.056 1.00 86.81 98 GLN A C 1
ATOM 823 O O . GLN A 1 98 ? -8.740 4.609 10.128 1.00 86.81 98 GLN A O 1
ATOM 828 N N . VAL A 1 99 ? -9.986 3.346 11.514 1.00 86.44 99 VAL A N 1
ATOM 829 C CA . VAL A 1 99 ? -9.592 2.050 10.932 1.00 86.44 99 VAL A CA 1
ATOM 830 C C . VAL A 1 99 ? -9.955 1.997 9.449 1.00 86.44 99 VAL A C 1
ATOM 832 O O . VAL A 1 99 ? -9.081 1.738 8.629 1.00 86.44 99 VAL A O 1
ATOM 835 N N . ASN A 1 100 ? -11.196 2.331 9.077 1.00 85.75 100 ASN A N 1
ATOM 836 C CA . ASN A 1 100 ? -11.610 2.335 7.668 1.00 85.75 100 ASN A CA 1
ATOM 837 C C . ASN A 1 100 ? -10.780 3.319 6.820 1.00 85.75 100 ASN A C 1
ATOM 839 O O . ASN A 1 100 ? -10.413 3.012 5.685 1.00 85.75 100 ASN A O 1
ATOM 843 N N . LYS A 1 101 ? -10.468 4.510 7.354 1.00 88.75 101 LYS A N 1
ATOM 844 C CA . LYS A 1 101 ? -9.595 5.483 6.672 1.00 88.75 101 LYS A CA 1
ATOM 845 C C . LYS A 1 101 ? -8.192 4.914 6.460 1.00 88.75 101 LYS A C 1
ATOM 847 O O . LYS A 1 101 ? -7.669 4.994 5.353 1.00 88.75 101 LYS A O 1
ATOM 852 N N . LEU A 1 102 ? -7.617 4.306 7.495 1.00 87.81 102 LEU A N 1
ATOM 853 C CA . LEU A 1 102 ? -6.298 3.685 7.440 1.00 87.81 102 LEU A CA 1
ATOM 854 C C . LEU A 1 102 ? -6.263 2.506 6.456 1.00 87.81 102 LEU A C 1
ATOM 856 O O . LEU A 1 102 ? -5.300 2.365 5.712 1.00 87.81 102 LEU A O 1
ATOM 860 N N . GLU A 1 103 ? -7.316 1.691 6.387 1.00 86.62 103 GLU A N 1
ATOM 861 C CA . GLU A 1 103 ? -7.425 0.609 5.402 1.00 86.62 103 GLU A CA 1
ATOM 862 C C . GLU A 1 103 ? -7.450 1.122 3.960 1.00 86.62 103 GLU A C 1
ATOM 864 O O . GLU A 1 103 ? -6.759 0.569 3.102 1.00 86.62 103 GLU A O 1
ATOM 869 N N . ASN A 1 104 ? -8.197 2.195 3.695 1.00 86.62 104 ASN A N 1
ATOM 870 C CA . ASN A 1 104 ? -8.245 2.810 2.370 1.00 86.62 104 ASN A CA 1
ATOM 871 C C . ASN A 1 104 ? -6.888 3.403 1.960 1.00 86.62 104 ASN A C 1
ATOM 873 O O . ASN A 1 104 ? -6.454 3.199 0.826 1.00 86.62 104 ASN A O 1
ATOM 877 N N . GLU A 1 105 ? -6.197 4.083 2.879 1.00 88.06 105 GLU A N 1
ATOM 878 C CA . GLU A 1 105 ? -4.843 4.599 2.634 1.00 88.06 105 GLU A CA 1
ATOM 879 C C . GLU A 1 105 ? -3.851 3.463 2.364 1.00 88.06 105 GLU A C 1
ATOM 881 O O . GLU A 1 105 ? -3.112 3.492 1.381 1.00 88.06 105 GLU A O 1
ATOM 886 N N . MET A 1 106 ? -3.883 2.399 3.171 1.00 87.06 106 MET A N 1
ATOM 887 C CA . MET A 1 106 ? -3.021 1.232 2.966 1.00 87.06 106 MET A CA 1
ATOM 888 C C . MET A 1 106 ? -3.287 0.541 1.627 1.00 87.06 106 MET A C 1
ATOM 890 O O . MET A 1 106 ? -2.339 0.132 0.960 1.00 87.06 106 MET A O 1
ATOM 894 N N . LYS A 1 107 ? -4.551 0.462 1.192 1.00 87.94 107 LYS A N 1
ATOM 895 C CA . LYS A 1 107 ? -4.909 -0.056 -0.135 1.00 87.94 107 LYS A CA 1
ATOM 896 C C . LYS A 1 107 ? -4.313 0.799 -1.254 1.00 87.94 107 LYS A C 1
ATOM 898 O O . LYS A 1 107 ? -3.750 0.257 -2.202 1.00 87.94 107 LYS A O 1
ATOM 903 N N . TYR A 1 108 ? -4.389 2.125 -1.138 1.00 88.06 108 TYR A N 1
ATOM 904 C CA . TYR A 1 108 ? -3.780 3.025 -2.117 1.00 88.06 108 TYR A CA 1
ATOM 905 C C . TYR A 1 108 ? -2.255 2.838 -2.189 1.00 88.06 108 TYR A C 1
ATOM 907 O O . TYR A 1 108 ? -1.670 2.805 -3.280 1.00 8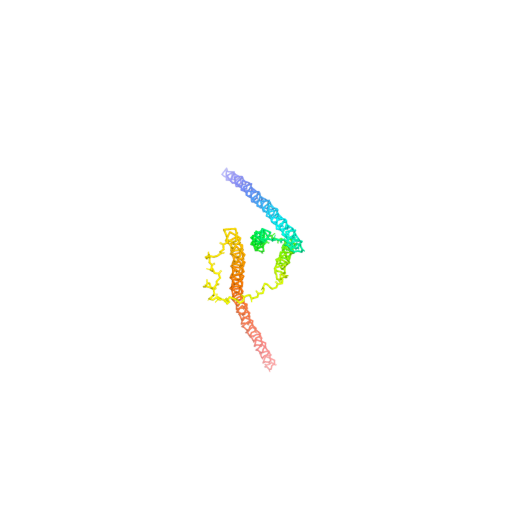8.06 108 TYR A O 1
ATOM 915 N N . ILE A 1 109 ? -1.605 2.706 -1.030 1.00 85.25 109 ILE A N 1
ATOM 916 C CA . ILE A 1 109 ? -0.160 2.480 -0.924 1.00 85.25 109 ILE A CA 1
ATOM 917 C C . ILE A 1 109 ? 0.217 1.129 -1.552 1.00 85.25 109 ILE A C 1
ATOM 919 O O . ILE A 1 109 ? 1.182 1.070 -2.315 1.00 85.25 109 ILE A O 1
ATOM 923 N N . ASP A 1 110 ? -0.560 0.071 -1.306 1.00 87.69 110 ASP A N 1
ATOM 924 C CA . ASP A 1 110 ? -0.366 -1.258 -1.903 1.00 87.69 110 ASP A CA 1
ATOM 925 C C . ASP A 1 110 ? -0.494 -1.226 -3.437 1.00 87.69 110 ASP A C 1
ATOM 927 O O . ASP A 1 110 ? 0.374 -1.722 -4.160 1.00 87.69 110 ASP A O 1
ATOM 931 N N . ASP A 1 111 ? -1.522 -0.563 -3.967 1.00 86.06 111 ASP A N 1
ATOM 932 C CA . ASP A 1 111 ? -1.706 -0.422 -5.415 1.00 86.06 111 ASP A CA 1
ATOM 933 C C . ASP A 1 111 ? -0.595 0.418 -6.062 1.00 86.06 111 ASP A C 1
ATOM 935 O O . ASP A 1 111 ? -0.145 0.128 -7.177 1.00 86.06 111 ASP A O 1
ATOM 939 N N . SER A 1 112 ? -0.097 1.430 -5.351 1.00 84.44 112 SER A N 1
ATOM 940 C CA . SER A 1 112 ? 1.075 2.202 -5.770 1.00 84.44 112 SER A CA 1
ATOM 941 C C . SER A 1 112 ? 2.337 1.338 -5.769 1.00 84.44 112 SER A C 1
ATOM 943 O O . SER A 1 112 ? 3.097 1.358 -6.736 1.00 84.44 112 SER A O 1
ATOM 945 N N . LEU A 1 113 ? 2.530 0.505 -4.746 1.00 84.62 113 LEU A N 1
ATOM 946 C CA . LEU A 1 113 ? 3.628 -0.457 -4.660 1.00 84.62 113 LEU A CA 1
ATOM 947 C C . LEU A 1 113 ? 3.615 -1.466 -5.810 1.00 84.62 113 LEU A C 1
ATOM 949 O O . LEU A 1 113 ? 4.669 -1.743 -6.383 1.00 84.62 113 LEU A O 1
ATOM 953 N N . LYS A 1 114 ? 2.446 -1.991 -6.192 1.00 86.56 114 LYS A N 1
ATOM 954 C CA . LYS A 1 114 ? 2.317 -2.903 -7.342 1.00 86.56 114 LYS A CA 1
ATOM 955 C C . LYS A 1 114 ? 2.786 -2.244 -8.637 1.00 86.56 114 LYS A C 1
ATOM 957 O O . LYS A 1 114 ? 3.572 -2.844 -9.365 1.00 86.56 114 LYS A O 1
ATOM 962 N N . LYS A 1 115 ? 2.379 -0.994 -8.884 1.00 84.38 115 LYS A N 1
ATOM 963 C CA . LYS A 1 115 ? 2.828 -0.221 -10.057 1.00 84.38 115 LYS A CA 1
ATOM 964 C C . LYS A 1 115 ? 4.342 -0.005 -10.046 1.00 84.38 115 LYS A C 1
ATOM 966 O O . LYS A 1 115 ? 4.989 -0.154 -11.079 1.00 84.38 115 LYS A O 1
ATOM 971 N N . LEU A 1 116 ? 4.910 0.285 -8.874 1.00 81.50 116 LEU A N 1
ATOM 972 C CA . LEU A 1 116 ? 6.352 0.455 -8.693 1.00 81.50 116 LEU A CA 1
ATOM 973 C C . LEU A 1 116 ? 7.119 -0.860 -8.938 1.00 81.50 116 LEU A C 1
ATOM 975 O O . LEU A 1 116 ? 8.175 -0.841 -9.558 1.00 81.50 116 LEU A O 1
ATOM 979 N N . ARG A 1 117 ? 6.589 -2.018 -8.523 1.00 81.69 117 ARG A N 1
ATOM 980 C CA . ARG A 1 117 ? 7.217 -3.334 -8.771 1.00 81.69 117 ARG A CA 1
ATOM 981 C C . ARG A 1 117 ? 7.302 -3.694 -10.251 1.00 81.69 117 ARG A C 1
ATOM 983 O O . ARG A 1 117 ? 8.234 -4.382 -10.653 1.00 81.69 117 ARG A O 1
ATOM 990 N N . THR A 1 118 ? 6.330 -3.256 -11.044 1.00 82.75 118 THR A N 1
ATOM 991 C CA . THR A 1 118 ? 6.327 -3.480 -12.494 1.00 82.75 118 THR A CA 1
ATOM 992 C C . THR A 1 118 ? 7.204 -2.492 -13.263 1.00 82.75 118 THR A C 1
ATOM 994 O O . THR A 1 118 ? 7.407 -2.681 -14.460 1.00 82.75 118 THR A O 1
ATOM 997 N N . ASP A 1 119 ? 7.720 -1.446 -12.607 1.00 79.56 119 ASP A N 1
ATOM 998 C CA . ASP A 1 119 ? 8.569 -0.439 -13.242 1.00 79.56 119 ASP A CA 1
ATOM 999 C C . ASP A 1 119 ? 10.025 -0.945 -13.351 1.00 79.56 119 ASP A C 1
ATOM 1001 O O . ASP A 1 119 ? 10.709 -1.077 -12.329 1.00 79.56 119 ASP A O 1
ATOM 1005 N N . PRO A 1 120 ? 10.544 -1.203 -14.569 1.00 76.94 120 PRO A N 1
ATOM 1006 C CA . PRO A 1 120 ? 11.912 -1.682 -14.762 1.00 76.94 120 PRO A CA 1
ATOM 1007 C C . PRO A 1 120 ? 12.985 -0.651 -14.366 1.00 76.94 120 PRO A C 1
ATOM 1009 O O . PRO A 1 120 ? 14.162 -0.999 -14.284 1.00 76.94 120 PRO A O 1
ATOM 1012 N N . GLU A 1 121 ? 12.622 0.617 -14.133 1.00 76.12 121 GLU A N 1
ATOM 1013 C CA . GLU A 1 121 ? 13.558 1.696 -13.783 1.00 76.12 121 GLU A CA 1
ATOM 1014 C C . GLU A 1 121 ? 13.717 1.916 -12.266 1.00 76.12 121 GLU A C 1
ATOM 1016 O O . GLU A 1 121 ? 14.502 2.773 -11.810 1.00 76.12 121 GLU A O 1
ATOM 1021 N N . ILE A 1 122 ? 12.981 1.158 -11.450 1.00 76.81 122 ILE A N 1
ATOM 1022 C CA . ILE A 1 122 ? 13.117 1.223 -10.002 1.00 76.81 122 ILE A CA 1
ATOM 1023 C C . ILE A 1 122 ? 14.372 0.498 -9.534 1.00 76.81 122 ILE A C 1
ATOM 1025 O O . ILE A 1 122 ? 14.677 -0.630 -9.905 1.00 76.81 122 ILE A O 1
ATOM 1029 N N . ASN A 1 123 ? 15.113 1.175 -8.657 1.00 82.75 123 ASN A N 1
ATOM 1030 C CA . ASN A 1 123 ? 16.230 0.552 -7.972 1.00 82.75 123 ASN A CA 1
ATOM 1031 C C . ASN A 1 123 ? 15.668 -0.404 -6.912 1.00 82.75 123 ASN A C 1
ATOM 1033 O O . ASN A 1 123 ? 14.929 0.035 -6.026 1.00 82.75 123 ASN A O 1
ATOM 1037 N N . GLN A 1 124 ? 16.078 -1.672 -6.960 1.00 79.06 124 GLN A N 1
ATOM 1038 C CA . GLN A 1 124 ? 15.680 -2.698 -5.996 1.00 79.06 124 GLN A CA 1
ATOM 1039 C C . GLN A 1 124 ? 15.885 -2.256 -4.537 1.00 79.06 124 GLN A C 1
ATOM 1041 O O . GLN A 1 124 ? 15.051 -2.527 -3.681 1.00 79.06 124 GLN A O 1
ATOM 1046 N N . GLY A 1 125 ? 16.952 -1.507 -4.241 1.00 74.50 125 GLY A N 1
ATOM 1047 C CA . GLY A 1 125 ? 17.201 -0.981 -2.898 1.00 74.50 125 GLY A CA 1
ATOM 1048 C C . GLY A 1 125 ? 16.157 0.042 -2.438 1.00 74.50 125 GLY A C 1
ATOM 1049 O O . GLY A 1 125 ? 15.793 0.062 -1.264 1.00 74.50 125 GLY A O 1
ATOM 1050 N N . GLN A 1 126 ? 15.638 0.873 -3.348 1.00 74.88 126 GLN A N 1
ATOM 1051 C CA . GLN A 1 126 ? 14.538 1.793 -3.035 1.00 74.88 126 GLN A CA 1
ATOM 1052 C C . GLN A 1 126 ? 13.238 1.015 -2.828 1.00 74.88 126 GLN A C 1
ATOM 1054 O O . GLN A 1 126 ? 12.549 1.246 -1.839 1.00 74.88 126 GLN A O 1
ATOM 1059 N N . LEU A 1 127 ? 12.952 0.046 -3.701 1.00 80.56 127 LEU A N 1
ATOM 1060 C CA . LEU A 1 127 ? 11.782 -0.822 -3.582 1.00 80.56 127 LEU A CA 1
ATOM 1061 C C . LEU A 1 127 ? 11.760 -1.585 -2.253 1.00 80.56 127 LEU A C 1
ATOM 1063 O O . LEU A 1 127 ? 10.719 -1.652 -1.603 1.00 80.56 127 LEU A O 1
ATOM 1067 N N . ASN A 1 128 ? 12.908 -2.109 -1.821 1.00 80.69 128 ASN A N 1
ATOM 1068 C CA . ASN A 1 128 ? 13.039 -2.814 -0.549 1.00 80.69 128 ASN A CA 1
ATOM 1069 C C . ASN A 1 128 ? 12.788 -1.879 0.640 1.00 80.69 128 ASN A C 1
ATOM 1071 O O . ASN A 1 128 ? 12.057 -2.249 1.550 1.00 80.69 128 ASN A O 1
ATOM 1075 N N . LYS A 1 129 ? 13.328 -0.650 0.626 1.00 79.62 129 LYS A N 1
ATOM 1076 C CA . LYS A 1 129 ? 13.059 0.345 1.684 1.00 79.62 129 LYS A CA 1
ATOM 1077 C C . LYS A 1 129 ? 11.569 0.662 1.797 1.00 79.62 129 LYS A C 1
ATOM 1079 O O . LYS A 1 129 ? 11.017 0.631 2.890 1.00 79.62 129 LYS A O 1
ATOM 1084 N N . ILE A 1 130 ? 10.936 0.924 0.658 1.00 78.38 130 ILE A N 1
ATOM 1085 C CA . ILE A 1 130 ? 9.505 1.224 0.547 1.00 78.38 130 ILE A CA 1
ATOM 1086 C C . ILE A 1 130 ? 8.670 0.027 1.032 1.00 78.38 130 ILE A C 1
ATOM 1088 O O . ILE A 1 130 ? 7.742 0.201 1.815 1.00 78.38 130 ILE A O 1
ATOM 1092 N N . THR A 1 131 ? 9.037 -1.193 0.634 1.00 83.00 131 THR A N 1
ATOM 1093 C CA . THR A 1 131 ? 8.351 -2.428 1.050 1.00 83.00 131 THR A CA 1
ATOM 1094 C C . THR A 1 131 ? 8.495 -2.683 2.551 1.00 83.00 131 THR A C 1
ATOM 1096 O O . THR A 1 131 ? 7.510 -2.993 3.212 1.00 83.00 131 THR A O 1
ATOM 1099 N N . ASN A 1 132 ? 9.695 -2.518 3.113 1.00 81.75 132 ASN A N 1
ATOM 1100 C CA . ASN A 1 132 ? 9.931 -2.696 4.547 1.00 81.75 132 ASN A CA 1
ATOM 1101 C C . ASN A 1 132 ? 9.103 -1.713 5.374 1.00 81.75 132 ASN A C 1
ATOM 1103 O O . ASN A 1 132 ? 8.488 -2.104 6.358 1.00 81.75 132 ASN A O 1
ATOM 1107 N N . PHE A 1 133 ? 9.050 -0.456 4.939 1.00 79.38 133 PHE A N 1
ATOM 1108 C CA . PHE A 1 133 ? 8.259 0.573 5.602 1.00 79.38 133 PHE A CA 1
ATOM 1109 C C . PHE A 1 133 ? 6.755 0.286 5.498 1.00 79.38 133 PHE A C 1
ATOM 1111 O O . PHE A 1 133 ? 6.032 0.410 6.479 1.00 79.38 133 PHE A O 1
ATOM 1118 N N . TYR A 1 134 ? 6.269 -0.141 4.329 1.00 85.44 134 TYR A N 1
ATOM 1119 C CA . TYR A 1 134 ? 4.881 -0.580 4.175 1.00 85.44 134 TYR A CA 1
ATOM 1120 C C . TYR A 1 134 ? 4.538 -1.723 5.140 1.00 85.44 134 TYR A C 1
ATOM 1122 O O . TYR A 1 134 ? 3.510 -1.668 5.810 1.00 85.44 134 TYR A O 1
ATOM 1130 N N . ASN A 1 135 ? 5.417 -2.722 5.259 1.00 83.69 135 ASN A N 1
ATOM 1131 C CA . ASN A 1 135 ? 5.228 -3.840 6.183 1.00 83.69 135 ASN A CA 1
ATOM 1132 C C . ASN A 1 135 ? 5.234 -3.387 7.651 1.00 83.69 135 ASN A C 1
ATOM 1134 O O . ASN A 1 135 ? 4.452 -3.903 8.443 1.00 83.69 135 ASN A O 1
ATOM 1138 N N . GLU A 1 136 ? 6.074 -2.414 8.015 1.00 83.62 136 GLU A N 1
ATOM 1139 C CA . GLU A 1 136 ? 6.075 -1.801 9.349 1.00 83.62 136 GLU A CA 1
ATOM 1140 C C . GLU A 1 136 ? 4.706 -1.178 9.660 1.00 83.62 136 GLU A C 1
ATOM 1142 O O . GLU A 1 136 ? 4.068 -1.561 10.638 1.00 83.62 136 GLU A O 1
ATOM 1147 N N . VAL A 1 137 ? 4.196 -0.310 8.779 1.00 79.19 137 VAL A N 1
ATOM 1148 C CA . VAL A 1 137 ? 2.880 0.333 8.956 1.00 79.19 137 VAL A CA 1
ATOM 1149 C C . VAL A 1 137 ? 1.743 -0.695 8.953 1.00 79.19 137 VAL A C 1
ATOM 1151 O O . VAL A 1 137 ? 0.788 -0.569 9.719 1.00 79.19 137 VAL A O 1
ATOM 1154 N N . LEU A 1 138 ? 1.839 -1.742 8.129 1.00 85.00 138 LEU A N 1
ATOM 1155 C CA . LEU A 1 138 ? 0.863 -2.831 8.096 1.00 85.00 138 LEU A CA 1
ATOM 1156 C C . LEU A 1 138 ? 0.827 -3.606 9.418 1.00 85.00 138 LEU A C 1
ATOM 1158 O O . LEU A 1 138 ? -0.257 -3.913 9.917 1.00 85.00 138 LEU A O 1
ATOM 1162 N N . ASN A 1 139 ? 1.992 -3.889 9.996 1.00 84.12 139 ASN A N 1
ATOM 1163 C CA . ASN A 1 139 ? 2.093 -4.549 11.291 1.00 84.12 139 ASN A CA 1
ATOM 1164 C C . ASN A 1 139 ? 1.526 -3.664 12.406 1.00 84.12 139 ASN A C 1
ATOM 1166 O O . ASN A 1 139 ? 0.728 -4.150 13.203 1.00 84.12 139 ASN A O 1
ATOM 1170 N N . GLU A 1 140 ? 1.851 -2.367 12.420 1.00 81.69 140 GLU A N 1
ATOM 1171 C CA . GLU A 1 140 ? 1.275 -1.424 13.389 1.00 81.69 140 GLU A CA 1
ATOM 1172 C C . GLU A 1 140 ? -0.255 -1.326 13.258 1.00 81.69 140 GLU A C 1
ATOM 1174 O O . GLU A 1 140 ? -0.962 -1.284 14.265 1.00 81.69 140 GLU A O 1
ATOM 1179 N N . LYS A 1 141 ? -0.787 -1.334 12.025 1.00 86.12 141 LYS A N 1
ATOM 1180 C CA . LYS A 1 141 ? -2.235 -1.370 11.768 1.00 86.12 141 LYS A CA 1
ATOM 1181 C C . LYS A 1 141 ? -2.865 -2.627 12.367 1.00 86.12 141 LYS A C 1
ATOM 1183 O O . LYS A 1 141 ? -3.880 -2.539 13.053 1.00 86.12 141 LYS A O 1
ATOM 1188 N N . ASN A 1 142 ? -2.295 -3.794 12.076 1.00 84.44 142 ASN A N 1
ATOM 1189 C CA . ASN A 1 142 ? -2.833 -5.071 12.540 1.00 84.44 142 ASN A CA 1
ATOM 1190 C C . ASN A 1 142 ? -2.788 -5.170 14.073 1.00 84.44 142 ASN A C 1
ATOM 1192 O O . ASN A 1 142 ? -3.760 -5.616 14.675 1.00 84.44 142 ASN A O 1
ATOM 1196 N N . ASP A 1 143 ? -1.717 -4.682 14.701 1.00 84.12 143 ASP A N 1
ATOM 1197 C CA . ASP A 1 143 ? -1.597 -4.592 16.158 1.00 84.12 143 ASP A CA 1
ATOM 1198 C C . ASP A 1 143 ? -2.649 -3.643 16.764 1.00 84.12 143 ASP A C 1
ATOM 1200 O O . ASP A 1 143 ? -3.326 -3.997 17.729 1.00 84.12 143 ASP A O 1
ATOM 1204 N N . ALA A 1 144 ? -2.873 -2.468 16.165 1.00 78.94 1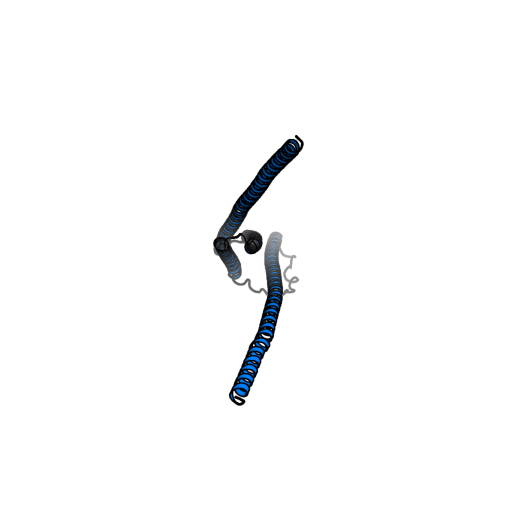44 ALA A N 1
ATOM 1205 C CA . ALA A 1 144 ? -3.916 -1.541 16.612 1.00 78.94 144 ALA A CA 1
ATOM 1206 C C . ALA A 1 144 ? -5.327 -2.150 16.497 1.00 78.94 144 ALA A C 1
ATOM 1208 O O . ALA A 1 144 ? -6.133 -2.034 17.422 1.00 78.94 144 ALA A O 1
ATOM 1209 N N . ILE A 1 145 ? -5.623 -2.850 15.396 1.00 81.12 145 ILE A N 1
ATOM 1210 C CA . ILE A 1 145 ? -6.905 -3.548 15.207 1.00 81.12 145 ILE A CA 1
ATOM 1211 C C . ILE A 1 145 ? -7.073 -4.662 16.247 1.00 81.12 145 ILE A C 1
ATOM 1213 O O . ILE A 1 145 ? -8.123 -4.735 16.886 1.00 81.12 145 ILE A O 1
ATOM 1217 N N . ALA A 1 146 ? -6.043 -5.481 16.471 1.00 82.25 146 ALA A N 1
ATOM 1218 C CA . ALA A 1 146 ? -6.076 -6.544 17.472 1.00 82.25 146 ALA A CA 1
ATOM 1219 C C . ALA A 1 146 ? -6.293 -5.981 18.886 1.00 82.25 146 ALA A C 1
ATOM 1221 O O . ALA A 1 146 ? -7.129 -6.478 19.638 1.00 82.25 146 ALA A O 1
ATOM 1222 N N . LYS A 1 147 ? -5.615 -4.882 19.246 1.00 83.00 147 LYS A N 1
ATOM 1223 C CA . LYS A 1 147 ? -5.829 -4.182 20.525 1.00 83.00 147 LYS A CA 1
ATOM 1224 C C . LYS A 1 147 ? -7.257 -3.668 20.675 1.00 83.00 147 LYS A C 1
ATOM 1226 O O . LYS A 1 147 ? -7.808 -3.747 21.772 1.00 83.00 147 LYS A O 1
ATOM 1231 N N . PHE A 1 148 ? -7.849 -3.135 19.607 1.00 83.12 148 PHE A N 1
ATOM 1232 C CA . PHE A 1 148 ? -9.236 -2.675 19.624 1.00 83.12 148 PHE A CA 1
ATOM 1233 C C . PHE A 1 148 ? -10.230 -3.833 19.799 1.00 83.12 148 PHE A C 1
ATOM 1235 O O . PHE A 1 148 ? -11.182 -3.697 20.566 1.00 83.12 148 PHE A O 1
ATOM 1242 N N . GLN A 1 149 ? -9.993 -4.967 19.134 1.00 80.38 149 GLN A N 1
ATOM 1243 C CA . GLN A 1 149 ? -10.809 -6.180 19.262 1.00 80.38 149 GLN A CA 1
ATOM 1244 C C . GLN A 1 149 ? -10.720 -6.770 20.672 1.00 80.38 149 GLN A C 1
ATOM 1246 O O . GLN A 1 149 ? -11.739 -6.892 21.344 1.00 80.38 149 GLN A O 1
ATOM 1251 N N . ASN A 1 150 ? -9.506 -6.984 21.182 1.00 80.62 150 ASN A N 1
ATOM 1252 C CA . ASN A 1 150 ? -9.284 -7.515 22.530 1.00 80.62 150 ASN A CA 1
ATOM 1253 C C . ASN A 1 150 ? -9.879 -6.609 23.624 1.00 80.62 150 ASN A C 1
ATOM 1255 O O . ASN A 1 150 ? -10.332 -7.090 24.663 1.00 80.62 150 ASN A O 1
ATOM 1259 N N . ALA A 1 151 ? -9.898 -5.289 23.402 1.00 74.38 151 ALA A N 1
ATOM 1260 C CA . ALA A 1 151 ? -10.538 -4.346 24.315 1.00 74.38 151 ALA A CA 1
ATOM 1261 C C . ALA A 1 151 ? -12.071 -4.489 24.350 1.00 74.38 151 ALA A C 1
ATOM 1263 O O . ALA A 1 151 ? -12.672 -4.154 25.365 1.00 74.38 151 ALA A O 1
ATOM 1264 N N . ASN A 1 152 ? -12.702 -4.984 23.280 1.00 68.06 152 ASN A N 1
ATOM 1265 C CA . ASN A 1 152 ? -14.132 -5.310 23.275 1.00 68.06 152 ASN A CA 1
ATOM 1266 C C . ASN A 1 152 ? -14.411 -6.660 23.942 1.00 68.06 152 ASN A C 1
ATOM 1268 O O . ASN A 1 152 ? -15.363 -6.765 24.707 1.00 68.06 152 ASN A O 1
ATOM 1272 N N . ASP A 1 153 ? -13.558 -7.659 23.710 1.00 64.75 153 ASP A N 1
ATOM 1273 C CA . ASP A 1 153 ? -13.747 -9.013 24.253 1.00 64.75 153 ASP A CA 1
ATOM 1274 C C . ASP A 1 153 ? -13.508 -9.090 25.770 1.00 64.75 153 ASP A C 1
ATOM 1276 O O . ASP A 1 153 ? -13.998 -9.992 26.442 1.00 64.75 153 ASP A O 1
ATOM 1280 N N . SER A 1 154 ? -12.784 -8.112 26.326 1.00 53.78 154 SER A N 1
ATOM 1281 C CA . S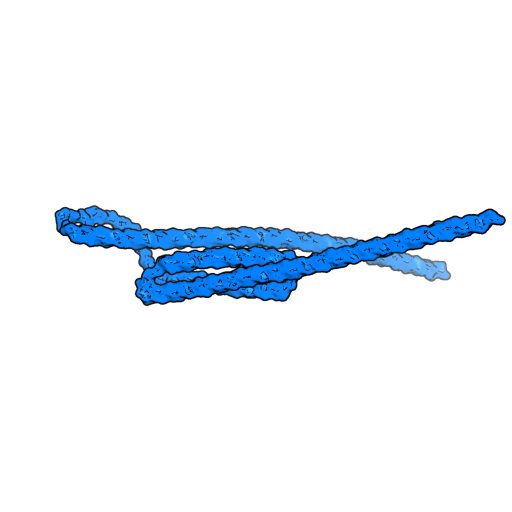ER A 1 154 ? -12.539 -7.981 27.769 1.00 53.78 154 SER A CA 1
ATOM 1282 C C . SER A 1 154 ? -13.697 -7.329 28.536 1.00 53.78 154 SER A C 1
ATOM 1284 O O . SER A 1 154 ? -13.584 -7.128 29.747 1.00 53.78 154 SER A O 1
ATOM 1286 N N . GLN A 1 155 ? -14.814 -6.989 27.878 1.00 49.84 155 GLN A N 1
ATOM 1287 C CA . GLN A 1 155 ? -16.049 -6.803 28.634 1.00 49.84 155 GLN A CA 1
ATOM 1288 C C . GLN A 1 155 ? -16.416 -8.161 29.246 1.00 49.84 155 GLN A C 1
ATOM 1290 O O . GLN A 1 155 ? -16.477 -9.140 28.500 1.00 49.84 155 GLN A O 1
ATOM 1295 N N . PRO A 1 156 ? -16.650 -8.261 30.573 1.00 45.06 156 PRO A N 1
ATOM 1296 C CA . PRO A 1 156 ? -17.190 -9.487 31.142 1.00 45.06 156 PRO A CA 1
ATOM 1297 C C . PRO A 1 156 ? -18.417 -9.828 30.317 1.00 45.06 156 PRO A C 1
ATOM 1299 O O . PRO A 1 156 ? -19.282 -8.960 30.171 1.00 45.06 156 PRO A O 1
ATOM 1302 N N . GLN A 1 157 ? -18.398 -11.028 29.717 1.00 41.97 157 GLN A N 1
ATOM 1303 C CA . GLN A 1 157 ? -19.447 -11.563 28.861 1.00 41.97 157 GLN A CA 1
ATOM 1304 C C . GLN A 1 157 ? -20.766 -10.996 29.352 1.00 41.97 157 GLN A C 1
ATOM 1306 O O . GLN A 1 157 ? -21.198 -11.326 30.462 1.00 41.97 157 GLN A O 1
ATOM 1311 N N . ALA A 1 158 ? -21.345 -10.076 28.572 1.00 44.72 158 ALA A N 1
ATOM 1312 C CA . ALA A 1 158 ? -22.732 -9.721 28.755 1.00 44.72 158 ALA A CA 1
ATOM 1313 C C . ALA A 1 158 ? -23.424 -11.072 28.828 1.00 44.72 158 ALA A C 1
ATOM 1315 O O . ALA A 1 158 ? -23.316 -11.859 27.882 1.00 44.72 158 ALA A O 1
ATOM 1316 N N . GLN A 1 159 ? -23.943 -11.389 30.019 1.00 41.41 159 GLN A N 1
ATOM 1317 C CA . GLN A 1 159 ? -24.609 -12.646 30.292 1.00 41.41 159 GLN A CA 1
ATOM 1318 C C . GLN A 1 159 ? -25.448 -12.935 29.062 1.00 41.41 159 GLN A C 1
ATOM 1320 O O . GLN A 1 159 ? -26.158 -12.043 28.590 1.00 41.41 159 GLN A O 1
ATOM 1325 N N . VAL A 1 160 ? -25.294 -14.128 28.494 1.00 39.91 160 VAL A N 1
ATOM 1326 C CA . VAL A 1 160 ? -26.210 -14.627 27.479 1.00 39.91 160 VAL A CA 1
ATOM 1327 C C . VAL A 1 160 ? -27.568 -14.668 28.174 1.00 39.91 160 VAL A C 1
ATOM 1329 O O . VAL A 1 160 ? -27.943 -15.661 28.792 1.00 39.91 160 VAL A O 1
ATOM 1332 N N . ILE A 1 161 ? -28.264 -13.533 28.197 1.00 43.12 161 ILE A N 1
ATOM 1333 C CA . ILE A 1 161 ? -29.616 -13.431 28.696 1.00 43.12 161 ILE A CA 1
ATOM 1334 C C . ILE A 1 161 ? -30.398 -14.102 27.591 1.00 43.12 161 ILE A C 1
ATOM 1336 O O . ILE A 1 161 ? -30.663 -13.520 26.540 1.00 43.12 161 ILE A O 1
ATOM 1340 N N . ASN A 1 162 ? -30.674 -15.383 27.829 1.00 36.19 162 ASN A N 1
ATOM 1341 C CA . ASN A 1 162 ? -31.749 -16.110 27.194 1.00 36.19 162 ASN A CA 1
ATOM 1342 C C . ASN A 1 162 ? -32.887 -15.118 26.947 1.00 36.19 162 ASN A C 1
ATOM 1344 O O . ASN A 1 162 ? -33.477 -14.607 27.903 1.00 36.19 162 ASN A O 1
ATOM 1348 N N . PHE A 1 163 ? -33.196 -14.858 25.677 1.00 38.22 163 PHE A N 1
ATOM 1349 C CA . PHE A 1 163 ? -34.470 -14.288 25.254 1.00 38.22 163 PHE A CA 1
ATOM 1350 C C . PHE A 1 163 ? -35.567 -15.317 25.577 1.00 38.22 163 PHE A C 1
ATOM 1352 O O . PHE A 1 163 ? -36.229 -15.870 24.707 1.00 38.22 163 PHE A O 1
ATOM 1359 N N . GLN A 1 164 ? -35.753 -15.629 26.860 1.00 39.91 164 GLN A N 1
ATOM 1360 C CA . GLN A 1 164 ? -37.014 -16.137 27.340 1.00 39.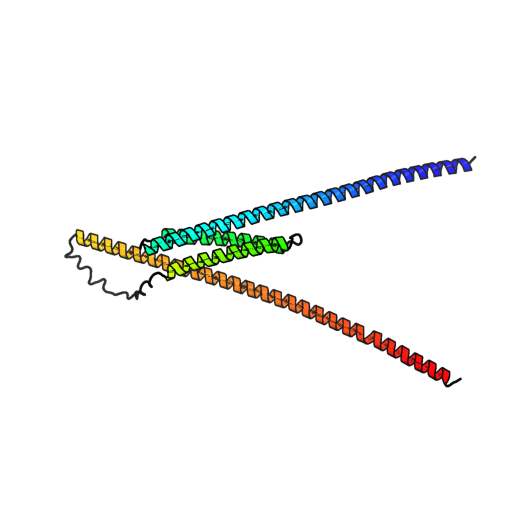91 164 GLN A CA 1
ATOM 1361 C C . GLN A 1 164 ? -37.930 -14.930 27.360 1.00 39.91 164 GLN A C 1
ATOM 1363 O O . GLN A 1 164 ? -37.975 -14.157 28.316 1.00 39.91 164 GLN A O 1
ATOM 1368 N N . THR A 1 165 ? -38.631 -14.768 26.245 1.00 44.81 165 THR A N 1
ATOM 1369 C CA . THR A 1 165 ? -39.901 -14.069 26.146 1.00 44.81 165 THR A CA 1
ATOM 1370 C C . THR A 1 165 ? -40.818 -14.631 27.234 1.00 44.81 165 THR A C 1
ATOM 1372 O O . THR A 1 165 ? -41.609 -15.538 26.993 1.00 44.81 165 THR A O 1
ATOM 1375 N N . LYS A 1 166 ? -40.677 -14.164 28.480 1.00 44.41 166 LYS A N 1
ATOM 1376 C CA . LYS A 1 166 ? -41.677 -14.420 29.509 1.00 44.41 166 LYS A CA 1
ATOM 1377 C C . LYS A 1 166 ? -42.921 -13.669 29.065 1.00 44.41 166 LYS A C 1
ATOM 1379 O O . LYS A 1 166 ? -42.982 -12.445 29.155 1.00 44.41 166 LYS A O 1
ATOM 1384 N N . GLN A 1 167 ? -43.884 -14.434 28.569 1.00 43.91 167 GLN A N 1
ATOM 1385 C CA . GLN A 1 167 ? -45.296 -14.100 28.399 1.00 43.91 167 GLN A CA 1
ATOM 1386 C C . GLN A 1 167 ? -45.962 -13.697 29.736 1.00 43.91 167 GLN A C 1
ATOM 1388 O O . GLN A 1 167 ? -47.012 -14.214 30.079 1.00 43.91 167 GLN A O 1
ATOM 1393 N N . ASN A 1 168 ? -45.384 -12.763 30.495 1.00 41.75 168 ASN A N 1
ATOM 1394 C CA . ASN A 1 168 ? -45.979 -12.217 31.721 1.00 41.75 168 ASN A CA 1
ATOM 1395 C C . ASN A 1 168 ? -46.163 -10.695 31.606 1.00 41.75 168 ASN A C 1
ATOM 1397 O O . ASN A 1 168 ? -45.988 -9.965 32.577 1.00 41.75 168 ASN A O 1
ATOM 1401 N N . PHE A 1 169 ? -46.510 -10.196 30.415 1.00 46.34 169 PHE A N 1
ATOM 1402 C CA . PHE A 1 169 ? -46.976 -8.810 30.265 1.00 46.34 169 PHE A CA 1
ATOM 1403 C C . PHE A 1 169 ? -48.373 -8.590 30.871 1.00 46.34 169 PHE A C 1
ATOM 1405 O O . PHE A 1 169 ? -48.768 -7.446 31.061 1.00 46.34 169 PHE A O 1
ATOM 1412 N N . GLN A 1 170 ? -49.093 -9.662 31.224 1.00 48.22 170 GLN A N 1
ATOM 1413 C CA . GLN A 1 170 ? -50.426 -9.563 31.818 1.00 48.22 170 GLN A CA 1
ATOM 1414 C C . GLN A 1 170 ? -50.409 -9.286 33.336 1.00 48.22 170 GLN A C 1
ATOM 1416 O O . GLN A 1 170 ? -51.359 -8.695 33.831 1.00 48.22 170 GLN A O 1
ATOM 1421 N N . ASP A 1 171 ? -49.336 -9.632 34.063 1.00 48.53 171 ASP A N 1
ATOM 1422 C CA . ASP A 1 171 ? -49.338 -9.602 35.542 1.00 48.53 171 ASP A CA 1
ATOM 1423 C C . ASP A 1 171 ? -48.676 -8.358 36.163 1.00 48.53 171 ASP A C 1
ATOM 1425 O O . ASP A 1 171 ? -48.665 -8.210 37.383 1.00 48.53 171 ASP A O 1
ATOM 1429 N N . LYS A 1 172 ? -48.062 -7.469 35.365 1.00 50.00 172 LYS A N 1
ATOM 1430 C CA . LYS A 1 172 ? -47.225 -6.373 35.904 1.00 50.00 172 LYS A CA 1
ATOM 1431 C C . LYS A 1 172 ? -47.810 -4.966 35.770 1.00 50.00 172 LYS A C 1
ATOM 1433 O O . LYS A 1 172 ? -47.215 -4.024 36.286 1.00 50.00 172 LYS A O 1
ATOM 1438 N N . TYR A 1 173 ? -48.968 -4.826 35.130 1.00 50.91 173 TYR A N 1
ATOM 1439 C CA . TYR A 1 173 ? -49.674 -3.552 35.007 1.00 50.91 173 TYR A CA 1
ATOM 1440 C C . TYR A 1 173 ? -51.087 -3.663 35.584 1.00 50.91 173 TYR A C 1
ATOM 1442 O O . TYR A 1 173 ? -52.072 -3.422 34.890 1.00 50.91 173 TYR A O 1
ATOM 1450 N N . ASP A 1 174 ? -51.188 -3.932 36.889 1.00 53.00 174 ASP A N 1
ATOM 1451 C CA . ASP A 1 174 ? -52.324 -3.451 37.687 1.00 53.00 174 ASP A CA 1
ATOM 1452 C C . ASP A 1 174 ? -52.223 -1.915 37.794 1.00 53.00 174 ASP A C 1
ATOM 1454 O O . ASP A 1 174 ? -51.967 -1.325 38.844 1.00 53.00 174 ASP A O 1
ATOM 1458 N N . ALA A 1 175 ? -52.396 -1.238 36.656 1.00 54.03 175 ALA A N 1
ATOM 1459 C CA . ALA A 1 175 ? -52.345 0.217 36.524 1.00 54.03 175 ALA A CA 1
ATOM 1460 C C . ALA A 1 175 ? -53.492 0.919 37.274 1.00 54.03 175 ALA A C 1
ATOM 1462 O O . ALA A 1 175 ? -53.536 2.144 37.334 1.00 54.03 175 ALA A O 1
ATOM 1463 N N . GLN A 1 176 ? -54.417 0.155 37.862 1.00 56.50 176 GLN A N 1
ATOM 1464 C CA . GLN A 1 176 ? -55.547 0.685 38.617 1.00 56.50 176 GLN A CA 1
ATOM 1465 C C . GLN A 1 176 ? -55.157 1.264 39.988 1.00 56.50 176 GLN A C 1
ATOM 1467 O O . GLN A 1 176 ? -55.948 2.023 40.538 1.00 56.50 176 GLN A O 1
ATOM 1472 N N . ASN A 1 177 ? -53.956 0.978 40.518 1.00 58.72 177 ASN A N 1
ATOM 1473 C CA . ASN A 1 177 ? -53.547 1.409 41.869 1.00 58.72 177 ASN A CA 1
ATOM 1474 C C . ASN A 1 177 ? -52.222 2.197 41.944 1.00 58.72 177 ASN A C 1
ATOM 1476 O O . ASN A 1 177 ? -51.756 2.493 43.044 1.00 58.72 177 ASN A O 1
ATOM 1480 N N . MET A 1 178 ? -51.592 2.541 40.816 1.00 66.31 178 MET A N 1
ATOM 1481 C CA . MET A 1 178 ? -50.332 3.299 40.823 1.00 66.31 178 MET A CA 1
ATOM 1482 C C . MET A 1 178 ? -50.576 4.809 40.862 1.00 66.31 178 MET A C 1
ATOM 1484 O O . MET A 1 178 ? -51.408 5.338 40.126 1.00 66.31 178 MET A O 1
ATOM 1488 N N . THR A 1 179 ? -49.809 5.527 41.685 1.00 75.31 179 THR A N 1
ATOM 1489 C CA . THR A 1 179 ? -49.808 6.995 41.651 1.00 75.31 179 THR A CA 1
ATOM 1490 C C . THR A 1 179 ? -49.107 7.503 40.389 1.00 75.31 179 THR A C 1
ATOM 1492 O O . THR A 1 179 ? -48.237 6.844 39.819 1.00 75.31 179 THR A O 1
ATOM 1495 N N . GLN A 1 180 ? -49.472 8.704 39.937 1.00 75.69 180 GLN A N 1
ATOM 1496 C CA . GLN A 1 180 ? -48.978 9.289 38.683 1.00 75.69 180 GLN A CA 1
ATOM 1497 C C . GLN A 1 180 ? -47.440 9.413 38.638 1.00 75.69 180 GLN A C 1
ATOM 1499 O O . GLN A 1 180 ? -46.828 9.261 37.584 1.00 75.69 180 GLN A O 1
ATOM 1504 N N . GLU A 1 181 ? -46.809 9.611 39.797 1.00 75.00 181 GLU A N 1
ATOM 1505 C CA . GLU A 1 181 ? -45.352 9.654 39.949 1.00 75.00 181 GLU A CA 1
ATOM 1506 C C . GLU A 1 181 ? -44.698 8.271 39.783 1.00 75.00 181 GLU A C 1
ATOM 1508 O O . GLU A 1 181 ? -43.668 8.146 39.121 1.00 75.00 181 GLU A O 1
ATOM 1513 N N . GLN A 1 182 ? -45.327 7.211 40.301 1.00 70.56 182 GLN A N 1
ATOM 1514 C CA . GLN A 1 182 ? -44.868 5.831 40.108 1.00 70.56 182 GLN A CA 1
ATOM 1515 C C . GLN A 1 182 ? -45.017 5.385 38.652 1.00 70.56 182 GLN A C 1
ATOM 1517 O O . GLN A 1 182 ? -44.142 4.695 38.130 1.00 70.56 182 GLN A O 1
ATOM 1522 N N . LEU A 1 183 ? -46.086 5.822 37.979 1.00 72.81 183 LEU A N 1
ATOM 1523 C CA . LEU A 1 183 ? -46.293 5.562 36.557 1.00 72.81 183 LEU A CA 1
ATOM 1524 C C . LEU A 1 183 ? -45.190 6.214 35.712 1.00 72.81 183 LEU A C 1
ATOM 1526 O O . LEU A 1 183 ? -44.614 5.562 34.846 1.00 72.81 183 LEU A O 1
ATOM 1530 N N . TYR A 1 184 ? -44.845 7.471 36.005 1.00 73.81 184 TYR A N 1
ATOM 1531 C CA . TYR A 1 184 ? -43.770 8.176 35.307 1.00 73.81 184 TYR A CA 1
ATOM 1532 C C . TYR A 1 184 ? -42.402 7.511 35.523 1.00 73.81 184 TYR A C 1
ATOM 1534 O O . TYR A 1 184 ? -41.656 7.312 34.566 1.00 73.81 184 TYR A O 1
ATOM 1542 N N . GLN A 1 185 ? -42.085 7.097 36.755 1.00 71.12 185 GLN A N 1
ATOM 1543 C CA . GLN A 1 185 ? -40.839 6.378 37.045 1.00 71.12 185 GLN A CA 1
ATOM 1544 C C . GLN A 1 185 ? -40.778 5.012 36.350 1.00 71.12 185 GLN A C 1
ATOM 1546 O O . GLN A 1 185 ? -39.730 4.646 35.819 1.00 71.12 185 GLN A O 1
ATOM 1551 N N . ALA A 1 186 ? -41.891 4.273 36.300 1.00 70.06 186 ALA A N 1
ATOM 1552 C CA . ALA A 1 186 ? -41.971 3.006 35.578 1.00 70.06 186 ALA A CA 1
ATOM 1553 C C . ALA A 1 186 ? -41.758 3.204 34.070 1.00 70.06 186 ALA A C 1
ATOM 1555 O O . ALA A 1 186 ? -40.985 2.471 33.456 1.00 70.06 186 ALA A O 1
ATOM 1556 N N . GLN A 1 187 ? -42.367 4.242 33.495 1.00 68.75 187 GLN A N 1
ATOM 1557 C CA . GLN A 1 187 ? -42.227 4.579 32.080 1.00 68.75 187 GLN A CA 1
ATOM 1558 C C . GLN A 1 187 ? -40.800 5.037 31.740 1.00 68.75 187 GLN A C 1
ATOM 1560 O O . GLN A 1 187 ? -40.248 4.663 30.706 1.00 68.75 187 GLN A O 1
ATOM 1565 N N . GLN A 1 188 ? -40.158 5.792 32.635 1.00 71.06 188 GLN A N 1
ATOM 1566 C CA . GLN A 1 188 ? -38.767 6.209 32.476 1.00 71.06 188 GLN A CA 1
ATOM 1567 C C . GLN A 1 188 ? -37.799 5.022 32.585 1.00 71.06 188 GLN A C 1
ATOM 1569 O O . GLN A 1 188 ? -36.871 4.915 31.783 1.00 71.06 188 GLN A O 1
ATOM 1574 N N . ALA A 1 189 ? -38.037 4.103 33.525 1.00 68.06 189 ALA A N 1
ATOM 1575 C CA . ALA A 1 189 ? -37.265 2.870 33.649 1.00 68.06 189 ALA A CA 1
ATOM 1576 C C . ALA A 1 189 ? -37.431 1.970 32.413 1.00 68.06 189 ALA A C 1
ATOM 1578 O O . ALA A 1 189 ? -36.450 1.412 31.925 1.00 68.06 189 ALA A O 1
ATOM 1579 N N . GLU A 1 190 ? -38.643 1.867 31.864 1.00 69.69 190 GLU A N 1
ATOM 1580 C CA . GLU A 1 190 ? -38.927 1.115 30.638 1.00 69.69 190 GLU A CA 1
ATOM 1581 C C . GLU A 1 190 ? -38.252 1.745 29.410 1.00 69.69 190 GLU A C 1
ATOM 1583 O O . GLU A 1 190 ? -37.654 1.034 28.597 1.00 69.69 190 GLU A O 1
ATOM 1588 N N . SER A 1 191 ? -38.253 3.078 29.310 1.00 65.12 191 SER A N 1
ATOM 1589 C CA . SER A 1 191 ? -37.542 3.802 28.250 1.00 65.12 191 SER A CA 1
ATOM 1590 C C . SER A 1 191 ? -36.035 3.552 28.319 1.00 65.12 191 SER A C 1
ATOM 1592 O O . SER A 1 191 ? -35.432 3.181 27.316 1.00 65.12 191 SER A O 1
ATOM 1594 N N . GLN A 1 192 ? -35.430 3.644 29.508 1.00 68.94 192 GLN A N 1
ATOM 1595 C CA . GLN A 1 192 ? -34.005 3.339 29.701 1.00 68.94 192 GLN A CA 1
ATOM 1596 C C . GLN A 1 192 ? -33.675 1.880 29.364 1.00 68.94 192 GLN A C 1
ATOM 1598 O O . GLN A 1 192 ? -32.630 1.585 28.783 1.00 68.94 192 GLN A O 1
ATOM 1603 N N . GLN A 1 193 ? -34.573 0.950 29.699 1.00 65.81 193 GLN A N 1
ATOM 1604 C CA . GLN A 1 193 ? -34.407 -0.462 29.366 1.00 65.81 193 GLN A CA 1
ATOM 1605 C C . GLN A 1 193 ? -34.517 -0.713 27.855 1.00 65.81 193 GLN A C 1
ATOM 1607 O O . GLN A 1 193 ? -33.875 -1.624 27.331 1.00 65.81 193 GLN A O 1
ATOM 1612 N N . THR A 1 194 ? -35.319 0.088 27.156 1.00 62.03 194 THR A N 1
ATOM 1613 C CA . THR A 1 194 ? -35.480 0.032 25.699 1.00 62.03 194 THR A CA 1
ATOM 1614 C C . THR A 1 194 ? -34.260 0.606 24.986 1.00 62.03 194 THR A C 1
ATOM 1616 O O . THR A 1 194 ? -33.744 -0.038 24.073 1.00 62.03 194 THR A O 1
ATOM 1619 N N . ASP A 1 195 ? -33.728 1.734 25.457 1.00 59.75 195 ASP A N 1
ATOM 1620 C CA . ASP A 1 195 ? -32.497 2.332 24.927 1.00 59.75 195 ASP A CA 1
ATOM 1621 C C . ASP A 1 195 ? -31.302 1.384 25.091 1.00 59.75 195 ASP A C 1
ATOM 1623 O O . ASP A 1 195 ? -30.566 1.130 24.138 1.00 59.75 195 ASP A O 1
ATOM 1627 N N . ALA A 1 196 ? -31.172 0.741 26.256 1.00 63.66 196 ALA A N 1
ATOM 1628 C CA . ALA A 1 196 ? -30.134 -0.262 26.485 1.00 63.66 196 ALA A CA 1
ATOM 1629 C C . ALA A 1 196 ? -30.246 -1.467 25.526 1.00 63.66 196 ALA A C 1
ATOM 1631 O O . ALA A 1 196 ? -29.232 -2.000 25.071 1.00 63.66 196 ALA A O 1
ATOM 1632 N N . LYS A 1 197 ? -31.471 -1.895 25.184 1.00 58.44 197 LYS A N 1
ATOM 1633 C CA . LYS A 1 197 ? -31.706 -2.966 24.198 1.00 58.44 197 LYS A CA 1
ATOM 1634 C C . LYS A 1 197 ? -31.392 -2.517 22.768 1.00 58.44 197 LYS A C 1
ATOM 1636 O O . LYS A 1 197 ? -30.874 -3.314 21.987 1.00 58.44 197 LYS A O 1
ATOM 1641 N N . LEU A 1 198 ? -31.682 -1.263 22.421 1.00 58.19 198 LEU A N 1
ATOM 1642 C CA . LEU A 1 198 ? -31.330 -0.675 21.125 1.00 58.19 198 LEU A CA 1
ATOM 1643 C C . LEU A 1 198 ? -29.811 -0.596 20.945 1.00 58.19 198 LEU A C 1
ATOM 1645 O O . LEU A 1 198 ? -29.303 -1.035 19.913 1.00 58.19 198 LEU A O 1
ATOM 1649 N N . ASP A 1 199 ? -29.077 -0.153 21.965 1.00 57.97 199 ASP A N 1
ATOM 1650 C CA . ASP A 1 199 ? -27.610 -0.131 21.949 1.00 57.97 199 ASP A CA 1
ATOM 1651 C C . ASP A 1 199 ? -27.014 -1.537 21.774 1.00 57.97 199 ASP A C 1
ATOM 1653 O O . ASP A 1 199 ? -26.053 -1.741 21.023 1.00 57.97 199 ASP A O 1
ATOM 1657 N N . GLN A 1 200 ? -27.619 -2.546 22.408 1.00 54.69 200 GLN A N 1
ATOM 1658 C CA . GLN A 1 200 ? -27.229 -3.944 22.225 1.00 54.69 200 GLN A CA 1
ATOM 1659 C C . GLN A 1 200 ? -27.500 -4.445 20.801 1.00 54.69 200 GLN A C 1
ATOM 1661 O O . GLN A 1 200 ? -26.630 -5.085 20.207 1.00 54.69 200 GLN A O 1
ATOM 1666 N N . LEU A 1 201 ? -28.656 -4.122 20.215 1.00 52.69 201 LEU A N 1
ATOM 1667 C CA . LEU A 1 201 ? -28.969 -4.459 18.822 1.00 52.69 201 LEU A CA 1
ATOM 1668 C C . LEU A 1 201 ? -28.004 -3.789 17.842 1.00 52.69 201 LEU A C 1
ATOM 1670 O O . LEU A 1 201 ? -27.552 -4.430 16.892 1.00 52.69 201 LEU A O 1
ATOM 1674 N N . ILE A 1 202 ? -27.634 -2.532 18.082 1.00 61.59 202 ILE A N 1
ATOM 1675 C CA . ILE A 1 202 ? -26.643 -1.812 17.274 1.00 61.59 202 ILE A CA 1
ATOM 1676 C C . ILE A 1 202 ? -25.280 -2.510 17.358 1.00 61.59 202 ILE A C 1
ATOM 1678 O O . ILE A 1 202 ? -24.622 -2.698 16.331 1.00 61.59 202 ILE A O 1
ATOM 1682 N N . ASN A 1 203 ? -24.876 -2.968 18.545 1.00 53.59 203 ASN A N 1
ATOM 1683 C CA . ASN A 1 203 ? -23.634 -3.721 18.717 1.00 53.59 203 ASN A CA 1
ATOM 1684 C C . ASN A 1 203 ? -23.651 -5.073 17.992 1.00 53.59 203 ASN A C 1
ATOM 1686 O O . ASN A 1 203 ? -22.699 -5.374 17.268 1.00 53.59 203 ASN A O 1
ATOM 1690 N N . VAL A 1 204 ? -24.735 -5.848 18.107 1.00 55.53 204 VAL A N 1
ATOM 1691 C CA . VAL A 1 204 ? -24.894 -7.129 17.394 1.00 55.53 204 VAL A CA 1
ATOM 1692 C C . VAL A 1 204 ? -24.895 -6.912 15.879 1.00 55.53 204 VAL A C 1
ATOM 1694 O O . VAL A 1 204 ? -24.189 -7.603 15.148 1.00 55.53 204 VAL A O 1
ATOM 1697 N N . THR A 1 205 ? -25.608 -5.899 15.388 1.00 55.75 205 THR A N 1
ATOM 1698 C CA . THR A 1 205 ? -25.645 -5.566 13.954 1.00 55.75 205 THR A CA 1
ATOM 1699 C C . THR A 1 205 ? -24.271 -5.113 13.456 1.00 55.75 205 THR A C 1
ATOM 1701 O O . THR A 1 205 ? -23.843 -5.471 12.355 1.00 55.75 205 THR A O 1
ATOM 1704 N N . GLY A 1 206 ? -23.532 -4.374 14.288 1.00 53.50 206 GLY A N 1
ATOM 1705 C CA . GLY A 1 206 ? -22.149 -3.992 14.031 1.00 53.50 206 GLY A CA 1
ATOM 1706 C C . GLY A 1 206 ? -21.209 -5.197 13.946 1.00 53.50 206 GLY A C 1
ATOM 1707 O O . GLY A 1 206 ? -20.376 -5.245 13.040 1.00 53.50 206 GLY A O 1
ATOM 1708 N N . GLN A 1 207 ? -21.364 -6.181 14.837 1.00 51.91 207 GLN A N 1
ATOM 1709 C CA . GLN A 1 207 ? -20.618 -7.442 14.792 1.00 51.91 207 GLN A CA 1
ATOM 1710 C C . GLN A 1 207 ? -20.959 -8.257 13.540 1.00 51.91 207 GLN A C 1
ATOM 1712 O O . GLN A 1 207 ? -20.047 -8.682 12.839 1.00 51.91 207 GLN A O 1
ATOM 1717 N N . ILE A 1 208 ? -22.241 -8.405 13.192 1.00 52.53 208 ILE A N 1
ATOM 1718 C CA . ILE A 1 208 ? -22.674 -9.110 11.972 1.00 52.53 208 ILE A CA 1
ATOM 1719 C C . ILE A 1 208 ? -22.101 -8.435 10.722 1.00 52.53 208 ILE A C 1
ATOM 1721 O O . ILE A 1 208 ? -21.560 -9.104 9.845 1.00 52.53 208 ILE A O 1
ATOM 1725 N N . THR A 1 209 ? -22.153 -7.103 10.653 1.00 57.66 209 THR A N 1
ATOM 1726 C CA . THR A 1 209 ? -21.594 -6.336 9.528 1.00 57.66 209 THR A CA 1
ATOM 1727 C C . THR A 1 209 ? -20.080 -6.522 9.423 1.00 57.66 209 THR A C 1
ATOM 1729 O O . THR A 1 209 ? -19.534 -6.623 8.324 1.00 57.66 209 THR A O 1
ATOM 1732 N N . TYR A 1 210 ? -19.388 -6.575 10.562 1.00 57.28 210 TYR A N 1
ATOM 1733 C CA . TYR A 1 210 ? -17.953 -6.825 10.613 1.00 57.28 210 TYR A CA 1
ATOM 1734 C C . TYR A 1 210 ? -17.607 -8.245 10.147 1.00 57.28 210 TYR A C 1
ATOM 1736 O O . TYR A 1 210 ? -16.748 -8.402 9.279 1.00 57.28 210 TYR A O 1
ATOM 1744 N N . VAL A 1 211 ? -18.306 -9.267 10.649 1.00 51.66 211 VAL A N 1
ATOM 1745 C CA . VAL A 1 211 ? -18.140 -10.658 10.201 1.00 51.66 211 VAL A CA 1
ATOM 1746 C C . VAL A 1 211 ? -18.394 -10.758 8.699 1.00 51.66 211 VAL A C 1
ATOM 1748 O O . VAL A 1 211 ? -17.534 -11.251 7.982 1.00 51.66 211 VAL A O 1
ATOM 1751 N N . ALA A 1 212 ? -19.484 -10.178 8.190 1.00 47.16 212 ALA A N 1
ATOM 1752 C CA . ALA A 1 212 ? -19.796 -10.180 6.762 1.00 47.16 212 ALA A CA 1
ATOM 1753 C C . ALA A 1 212 ? -18.692 -9.532 5.906 1.00 47.16 212 ALA A C 1
ATOM 1755 O O . ALA A 1 212 ? -18.322 -10.068 4.862 1.00 47.16 212 ALA A O 1
ATOM 1756 N N . LYS A 1 213 ? -18.119 -8.403 6.349 1.00 61.53 213 LYS A N 1
ATOM 1757 C CA . LYS A 1 213 ? -16.976 -7.772 5.665 1.00 61.53 213 LYS A CA 1
ATOM 1758 C C . LYS A 1 213 ? -15.720 -8.638 5.706 1.00 61.53 213 LYS A C 1
ATOM 1760 O O . LYS A 1 213 ? -15.001 -8.701 4.712 1.00 61.53 213 LYS A O 1
ATOM 1765 N N . THR A 1 214 ? -15.466 -9.292 6.835 1.00 54.69 214 THR A N 1
ATOM 1766 C CA . THR A 1 214 ? -14.283 -10.137 7.035 1.00 54.69 214 THR A CA 1
ATOM 1767 C C . THR A 1 214 ? -14.381 -11.395 6.173 1.00 54.69 214 THR A C 1
ATOM 1769 O O . THR A 1 214 ? -13.456 -11.685 5.424 1.00 54.69 214 THR A O 1
ATOM 1772 N N . THR A 1 215 ? -15.542 -12.056 6.157 1.00 51.19 215 THR A N 1
ATOM 1773 C CA . THR A 1 215 ? -15.838 -13.193 5.275 1.00 51.19 215 THR A CA 1
ATOM 1774 C C . THR A 1 215 ? -15.745 -12.811 3.800 1.00 51.19 215 THR A C 1
ATOM 1776 O O . THR A 1 215 ? -15.169 -13.555 3.018 1.00 51.19 215 THR A O 1
ATOM 1779 N N . ASN A 1 216 ? -16.257 -11.645 3.396 1.00 61.78 216 ASN A N 1
ATOM 1780 C CA . ASN A 1 216 ? -16.156 -11.198 2.003 1.00 61.78 216 ASN A CA 1
ATOM 1781 C C . ASN A 1 216 ? -14.696 -10.918 1.595 1.00 61.78 216 ASN A C 1
ATOM 1783 O O . ASN A 1 216 ? -14.262 -11.291 0.508 1.00 61.78 216 ASN A O 1
ATOM 1787 N N . LYS A 1 217 ? -13.902 -10.322 2.492 1.00 67.81 217 LYS A N 1
ATOM 1788 C CA . LYS A 1 217 ? -12.465 -10.129 2.270 1.00 67.81 217 LYS A CA 1
ATOM 1789 C C . LYS A 1 217 ? -11.726 -11.463 2.152 1.00 67.81 217 LYS A C 1
ATOM 1791 O O . LYS A 1 217 ? -10.915 -11.611 1.245 1.00 67.81 217 LYS A O 1
ATOM 1796 N N . GLU A 1 218 ? -12.023 -12.418 3.026 1.00 57.34 218 GLU A N 1
ATOM 1797 C CA . GLU A 1 218 ? -11.410 -13.746 3.000 1.00 57.34 218 GLU A CA 1
ATOM 1798 C C . GLU A 1 218 ? -11.794 -14.527 1.738 1.00 57.34 218 GLU A C 1
ATOM 1800 O O . GLU A 1 218 ? -10.924 -15.108 1.097 1.00 57.34 218 GLU A O 1
ATOM 1805 N N . LEU A 1 219 ? -13.051 -14.439 1.292 1.00 60.22 219 LEU A N 1
ATOM 1806 C CA . LEU A 1 219 ? -13.478 -14.976 -0.003 1.00 60.22 219 LEU A CA 1
ATOM 1807 C C . LEU A 1 219 ? -12.714 -14.336 -1.167 1.00 60.22 219 LEU A C 1
ATOM 1809 O O . LEU A 1 219 ? -12.292 -15.038 -2.081 1.00 60.22 219 LEU A O 1
ATOM 1813 N N . HIS A 1 220 ? -12.487 -13.021 -1.134 1.00 73.44 220 HIS A N 1
ATOM 1814 C CA . HIS A 1 220 ? -11.742 -12.340 -2.192 1.00 73.44 220 HIS A CA 1
ATOM 1815 C C . HIS A 1 220 ? -10.239 -12.672 -2.174 1.00 73.44 220 HIS A C 1
ATOM 1817 O O . HIS A 1 220 ? -9.613 -12.772 -3.227 1.00 73.44 220 HIS A O 1
ATOM 1823 N N . GLU A 1 221 ? -9.649 -12.876 -0.994 1.00 62.72 221 GLU A N 1
ATOM 1824 C CA . GLU A 1 221 ? -8.271 -13.357 -0.855 1.00 62.72 221 GLU A CA 1
ATOM 1825 C C . GLU A 1 221 ? -8.127 -14.811 -1.329 1.00 62.72 221 GLU A C 1
ATOM 1827 O O . GLU A 1 221 ? -7.160 -15.119 -2.026 1.00 62.72 221 GLU A O 1
ATOM 1832 N N . GLN A 1 222 ? -9.101 -15.679 -1.038 1.00 45.66 222 GLN A N 1
ATOM 1833 C CA . GLN A 1 222 ? -9.149 -17.050 -1.558 1.00 45.66 222 GLN A CA 1
ATOM 1834 C C . GLN A 1 222 ? -9.308 -17.076 -3.085 1.00 45.66 222 GLN A C 1
ATOM 1836 O O . GLN A 1 222 ? -8.590 -17.811 -3.759 1.00 45.66 222 GLN A O 1
ATOM 1841 N N . ASP A 1 223 ? -10.168 -16.226 -3.649 1.00 56.81 223 ASP A N 1
ATOM 1842 C CA . ASP A 1 223 ? -10.331 -16.069 -5.100 1.00 56.81 223 ASP A CA 1
ATOM 1843 C C . ASP A 1 223 ? -9.038 -15.573 -5.769 1.00 56.81 223 ASP A C 1
ATOM 1845 O O . ASP A 1 223 ? -8.583 -16.101 -6.785 1.00 56.81 223 ASP A O 1
ATOM 1849 N N . LYS A 1 224 ? -8.351 -14.606 -5.153 1.00 70.00 224 LYS A N 1
ATOM 1850 C CA . LYS A 1 224 ? -7.043 -14.148 -5.629 1.00 70.00 224 LYS A CA 1
ATOM 1851 C C . LYS A 1 224 ? -5.984 -15.253 -5.560 1.00 70.00 224 LYS A C 1
ATOM 1853 O O . LYS A 1 224 ? -5.181 -15.376 -6.481 1.00 70.00 224 LYS A O 1
ATOM 1858 N N . MET A 1 225 ? -5.987 -16.062 -4.501 1.00 56.81 225 MET A N 1
ATOM 1859 C CA . MET A 1 225 ? -5.064 -17.186 -4.345 1.00 56.81 225 MET A CA 1
ATOM 1860 C C . MET A 1 225 ? -5.316 -18.277 -5.396 1.00 56.81 225 MET A C 1
ATOM 1862 O O . MET A 1 225 ? -4.355 -18.829 -5.923 1.00 56.81 225 MET A O 1
ATOM 1866 N N . LEU A 1 226 ? -6.577 -18.536 -5.761 1.00 56.56 226 LEU A N 1
ATOM 1867 C CA . LEU A 1 226 ? -6.940 -19.429 -6.867 1.00 56.56 226 LEU A CA 1
ATOM 1868 C C . LEU A 1 226 ? -6.435 -18.901 -8.216 1.00 56.56 226 LEU A C 1
ATOM 1870 O O . LEU A 1 226 ? -5.817 -19.653 -8.965 1.00 56.56 226 LEU A O 1
ATOM 1874 N N . ASN A 1 227 ? -6.597 -17.603 -8.486 1.00 67.62 227 ASN A N 1
ATOM 1875 C CA . ASN A 1 227 ? -6.074 -16.972 -9.704 1.00 67.62 227 ASN A CA 1
ATOM 1876 C C . ASN A 1 227 ? -4.529 -17.001 -9.765 1.00 67.62 227 ASN A C 1
ATOM 1878 O O . ASN A 1 227 ? -3.937 -17.228 -10.821 1.00 67.62 227 ASN A O 1
ATOM 1882 N N . GLU A 1 228 ? -3.845 -16.790 -8.635 1.00 65.69 228 GLU A N 1
ATOM 1883 C CA . GLU A 1 228 ? -2.383 -16.914 -8.550 1.00 65.69 228 GLU A CA 1
ATOM 1884 C C . GLU A 1 228 ? -1.916 -18.372 -8.715 1.00 65.69 228 GLU A C 1
ATOM 1886 O O . GLU A 1 228 ? -0.874 -18.613 -9.332 1.00 65.69 228 GLU A O 1
ATOM 1891 N N . LEU A 1 229 ? -2.690 -19.346 -8.222 1.00 51.56 229 LEU A N 1
ATOM 1892 C CA . LEU A 1 229 ? -2.442 -20.776 -8.415 1.00 51.56 229 LEU A CA 1
ATOM 1893 C C . LEU A 1 229 ? -2.590 -21.176 -9.891 1.00 51.56 229 LEU A C 1
ATOM 1895 O O . LEU A 1 229 ? -1.726 -21.877 -10.414 1.00 51.56 229 LEU A O 1
ATOM 1899 N N . GLU A 1 230 ? -3.633 -20.694 -10.570 1.00 58.25 230 GLU A N 1
ATOM 1900 C CA . GLU A 1 230 ? -3.870 -20.910 -12.003 1.00 58.25 230 GLU A CA 1
ATOM 1901 C C . GLU A 1 230 ? -2.724 -20.327 -12.843 1.00 58.25 230 GLU A C 1
ATOM 1903 O O . GLU A 1 230 ? -2.095 -21.037 -13.631 1.00 58.25 230 GLU A O 1
ATOM 1908 N N . TYR A 1 231 ? -2.327 -19.078 -12.572 1.00 67.19 231 TYR A N 1
ATOM 1909 C CA . TYR A 1 231 ? -1.168 -18.460 -13.223 1.00 67.19 231 TYR A CA 1
ATOM 1910 C C . TYR A 1 231 ? 0.148 -19.206 -12.916 1.00 67.19 231 TYR A C 1
ATOM 1912 O O . TYR A 1 231 ? 1.032 -19.355 -13.772 1.00 67.19 231 TYR A O 1
ATOM 1920 N N . GLY A 1 232 ? 0.298 -19.712 -11.689 1.00 55.84 232 GLY A N 1
ATOM 1921 C CA . GLY A 1 232 ? 1.398 -20.580 -11.277 1.00 55.84 232 GLY A CA 1
ATOM 1922 C C . GLY A 1 232 ? 1.440 -21.892 -12.064 1.00 55.84 232 GLY A C 1
ATOM 1923 O O . GLY A 1 232 ? 2.502 -22.276 -12.556 1.00 55.84 232 GLY A O 1
ATOM 1924 N N . MET A 1 233 ? 0.297 -22.556 -12.247 1.00 58.56 233 MET A N 1
ATOM 1925 C CA . MET A 1 233 ? 0.172 -23.779 -13.045 1.00 58.56 233 MET A CA 1
ATOM 1926 C C . MET A 1 233 ? 0.479 -23.531 -14.522 1.00 58.56 233 MET A C 1
ATOM 1928 O O . MET A 1 233 ? 1.250 -24.292 -15.111 1.00 58.56 233 MET A O 1
ATOM 1932 N N . ASP A 1 234 ? -0.018 -22.442 -15.104 1.00 69.12 234 ASP A N 1
ATOM 1933 C CA . ASP A 1 234 ? 0.260 -22.077 -16.496 1.00 69.12 234 ASP A CA 1
ATOM 1934 C C . ASP A 1 234 ? 1.741 -21.775 -16.722 1.00 69.12 234 ASP A C 1
ATOM 1936 O O . ASP A 1 234 ? 2.366 -22.247 -17.679 1.00 69.12 234 ASP A O 1
ATOM 1940 N N . THR A 1 235 ? 2.360 -21.010 -15.822 1.00 71.44 235 THR A N 1
ATOM 1941 C CA . THR A 1 235 ? 3.795 -20.713 -15.917 1.00 71.44 235 THR A CA 1
ATOM 1942 C C . THR A 1 235 ? 4.657 -21.959 -15.720 1.00 71.44 235 THR A C 1
ATOM 1944 O O . THR A 1 235 ? 5.694 -22.086 -16.383 1.00 71.44 235 THR A O 1
ATOM 1947 N N . ASN A 1 236 ? 4.244 -22.902 -14.869 1.00 64.88 236 ASN A N 1
ATOM 1948 C CA . ASN A 1 236 ? 4.966 -24.156 -14.666 1.00 64.88 236 ASN A CA 1
ATOM 1949 C C . ASN A 1 236 ? 4.790 -25.120 -15.850 1.00 64.88 236 ASN A C 1
ATOM 1951 O O . ASN A 1 236 ? 5.773 -25.704 -16.307 1.00 64.88 236 ASN A O 1
ATOM 1955 N N . THR A 1 237 ? 3.588 -25.195 -16.426 1.00 71.69 237 THR A N 1
ATOM 1956 C CA . THR A 1 237 ? 3.292 -25.950 -17.655 1.00 71.69 237 THR A CA 1
ATOM 1957 C C . THR A 1 237 ? 4.135 -25.435 -18.821 1.00 71.69 237 THR A C 1
ATOM 1959 O O . THR A 1 237 ? 4.849 -26.204 -19.463 1.00 71.69 237 THR A O 1
ATOM 1962 N N . ASN A 1 238 ? 4.194 -24.114 -19.011 1.00 76.00 238 ASN A N 1
ATOM 1963 C CA . ASN A 1 238 ? 5.039 -23.481 -20.025 1.00 76.00 238 ASN A CA 1
ATOM 1964 C C . ASN A 1 238 ? 6.545 -23.745 -19.809 1.00 76.00 238 ASN A C 1
ATOM 1966 O O . ASN A 1 238 ? 7.313 -23.874 -20.769 1.00 76.00 238 ASN A O 1
ATOM 1970 N N . LYS A 1 239 ? 7.011 -23.814 -18.553 1.00 70.19 239 LYS A N 1
ATOM 1971 C CA . LYS A 1 239 ? 8.404 -24.176 -18.228 1.00 70.19 239 LYS A CA 1
ATOM 1972 C C . LYS A 1 239 ? 8.683 -25.653 -18.498 1.00 70.19 239 LYS A C 1
ATOM 1974 O O . LYS A 1 239 ? 9.739 -25.957 -19.060 1.00 70.19 239 LYS A O 1
ATOM 1979 N N . MET A 1 240 ? 7.765 -26.550 -18.142 1.00 65.88 240 MET A N 1
ATOM 1980 C CA . MET A 1 240 ? 7.858 -27.975 -18.465 1.00 65.88 240 MET A CA 1
ATOM 1981 C C . MET A 1 240 ? 7.881 -28.194 -19.974 1.00 65.88 240 MET A C 1
ATOM 1983 O O . MET A 1 240 ? 8.755 -28.905 -20.456 1.00 65.88 240 MET A O 1
ATOM 1987 N N . GLU A 1 241 ? 7.025 -27.517 -20.736 1.00 78.19 241 GLU A N 1
ATOM 1988 C CA . GLU A 1 241 ? 6.992 -27.635 -22.193 1.00 78.19 241 GLU A CA 1
ATOM 1989 C C . GLU A 1 241 ? 8.290 -27.123 -22.835 1.00 78.19 241 GLU A C 1
ATOM 1991 O O . GLU A 1 241 ? 8.901 -27.802 -23.661 1.00 78.19 241 GLU A O 1
ATOM 1996 N N . LYS A 1 242 ? 8.802 -25.961 -22.401 1.00 77.25 242 LYS A N 1
ATOM 1997 C CA . LYS A 1 242 ? 10.112 -25.450 -22.849 1.00 77.25 242 LYS A CA 1
ATOM 1998 C C . LYS A 1 242 ? 11.253 -26.405 -22.502 1.00 77.25 242 LYS A C 1
ATOM 2000 O O . LYS A 1 242 ? 12.184 -26.552 -23.295 1.00 77.25 242 LYS A O 1
ATOM 2005 N N . THR A 1 243 ? 11.197 -27.040 -21.336 1.00 70.12 243 THR A N 1
ATOM 2006 C CA . THR A 1 243 ? 12.210 -28.004 -20.887 1.00 70.12 243 THR A CA 1
ATOM 2007 C C . THR A 1 243 ? 12.118 -29.301 -21.686 1.00 70.12 243 THR A C 1
ATOM 2009 O O . THR A 1 243 ? 13.137 -29.761 -22.194 1.00 70.12 243 THR A O 1
ATOM 2012 N N . GLY A 1 244 ? 10.913 -29.823 -21.919 1.00 75.56 244 GLY A N 1
ATOM 2013 C CA . GLY A 1 244 ? 10.655 -30.967 -22.793 1.00 75.56 244 GLY A CA 1
ATOM 2014 C C . GLY A 1 244 ? 11.100 -30.708 -24.232 1.00 75.56 244 GLY A C 1
ATOM 2015 O O . GLY A 1 244 ? 11.780 -31.539 -24.826 1.00 75.56 244 GLY A O 1
ATOM 2016 N N . ASN A 1 245 ? 10.840 -29.515 -24.770 1.00 78.81 245 ASN A N 1
ATOM 2017 C CA . ASN A 1 245 ? 11.294 -29.112 -26.102 1.00 78.81 245 ASN A CA 1
ATOM 2018 C C . ASN A 1 245 ? 12.823 -28.973 -26.185 1.00 78.81 245 ASN A C 1
ATOM 2020 O O . ASN A 1 245 ? 13.422 -29.386 -27.179 1.00 78.81 245 ASN A O 1
ATOM 2024 N N . LYS A 1 246 ? 13.483 -28.442 -25.147 1.00 73.25 246 LYS A N 1
ATOM 2025 C CA . LYS A 1 246 ? 14.955 -28.422 -25.059 1.00 73.25 246 LYS A CA 1
ATOM 2026 C C . LYS A 1 246 ? 15.530 -29.834 -24.977 1.00 73.25 246 LYS A C 1
ATOM 2028 O O . LYS A 1 246 ? 16.476 -30.131 -25.696 1.00 73.25 246 LYS A O 1
ATOM 2033 N N . MET A 1 247 ? 14.938 -30.706 -24.165 1.00 67.25 247 MET A N 1
ATOM 2034 C CA . MET A 1 247 ? 15.343 -32.105 -24.026 1.00 67.25 247 MET A CA 1
ATOM 2035 C C . MET A 1 247 ? 15.168 -32.868 -25.345 1.00 67.25 247 MET A C 1
ATOM 2037 O O . MET A 1 247 ? 16.089 -33.544 -25.790 1.00 67.25 247 MET A O 1
ATOM 2041 N N . LYS A 1 248 ? 14.039 -32.680 -26.037 1.00 75.44 248 LYS A N 1
ATOM 2042 C CA . LYS A 1 248 ? 13.776 -33.255 -27.364 1.00 75.44 248 LYS A CA 1
ATOM 2043 C C . LYS A 1 248 ? 14.789 -32.773 -28.404 1.00 75.44 248 LYS A C 1
ATOM 2045 O O . LYS A 1 248 ? 15.313 -33.585 -29.160 1.00 75.44 248 LYS A O 1
ATOM 2050 N N . ARG A 1 249 ? 15.128 -31.478 -28.404 1.00 74.44 249 ARG A N 1
ATOM 2051 C CA . ARG A 1 249 ? 16.183 -30.917 -29.269 1.00 74.44 249 ARG A CA 1
ATOM 2052 C C . ARG A 1 249 ? 17.571 -31.459 -28.928 1.00 74.44 249 ARG A C 1
ATOM 2054 O O . ARG A 1 249 ? 18.345 -31.717 -29.842 1.00 74.44 249 ARG A O 1
ATOM 2061 N N . LEU A 1 250 ? 17.889 -31.655 -27.648 1.00 68.69 250 LEU A N 1
ATOM 2062 C CA . LEU A 1 250 ? 19.152 -32.265 -27.223 1.00 68.69 250 LEU A CA 1
ATOM 2063 C C . LEU A 1 250 ? 19.245 -33.726 -27.666 1.00 68.69 250 LEU A C 1
ATOM 2065 O O . LEU A 1 250 ? 20.275 -34.123 -28.201 1.00 68.69 250 LEU A O 1
ATOM 2069 N N . LEU A 1 251 ? 18.168 -34.501 -27.528 1.00 67.06 251 LEU A N 1
ATOM 2070 C CA . LEU A 1 251 ? 18.107 -35.884 -28.006 1.00 67.06 251 LEU A CA 1
ATOM 2071 C C . LEU A 1 251 ? 18.260 -35.963 -29.534 1.00 67.06 251 LEU A C 1
ATOM 2073 O O . LEU A 1 251 ? 19.050 -36.762 -30.031 1.00 67.06 251 LEU A O 1
ATOM 2077 N N . GLN A 1 252 ? 17.585 -35.082 -30.279 1.00 69.06 252 GLN A N 1
ATOM 2078 C CA . GLN A 1 252 ? 17.708 -35.005 -31.741 1.00 69.06 252 GLN A CA 1
ATOM 2079 C C . GLN A 1 252 ? 19.104 -34.551 -32.205 1.00 69.06 252 GLN A C 1
ATOM 2081 O O . GLN A 1 252 ? 19.619 -35.068 -33.193 1.00 69.06 252 GLN A O 1
ATOM 2086 N N . SER A 1 253 ? 19.733 -33.612 -31.492 1.00 61.56 253 SER A N 1
ATOM 2087 C CA . SER A 1 253 ? 21.062 -33.078 -31.830 1.00 61.56 253 SER A CA 1
ATOM 2088 C C . SER A 1 253 ? 22.204 -34.031 -31.443 1.00 61.56 253 SER A C 1
ATOM 2090 O O . SER A 1 253 ? 23.196 -34.155 -32.159 1.00 61.56 253 SER A O 1
ATOM 2092 N N . SER A 1 254 ? 22.055 -34.760 -30.333 1.00 55.59 254 SER A N 1
ATOM 2093 C CA . SER A 1 254 ? 23.079 -35.671 -29.803 1.00 55.59 254 SER A CA 1
ATOM 2094 C C . SER A 1 254 ? 23.193 -36.982 -30.591 1.00 55.59 254 SER A C 1
ATOM 2096 O O . SER A 1 254 ? 24.292 -37.522 -30.711 1.00 55.59 254 SER A O 1
ATOM 2098 N N . SER A 1 255 ? 22.088 -37.493 -31.146 1.00 58.53 255 SER A N 1
ATOM 2099 C CA . SER A 1 255 ? 22.049 -38.841 -31.735 1.00 58.53 255 SER A CA 1
ATOM 2100 C C . SER A 1 255 ? 22.709 -38.937 -33.115 1.00 58.53 255 SER A C 1
ATOM 2102 O O . SER A 1 255 ? 23.443 -39.883 -33.378 1.00 58.53 255 SER A O 1
ATOM 2104 N N . ASN A 1 256 ? 22.499 -37.967 -34.008 1.00 59.47 256 ASN A N 1
ATOM 2105 C CA . ASN A 1 256 ? 22.836 -38.178 -35.424 1.00 59.47 256 ASN A CA 1
ATOM 2106 C C . ASN A 1 256 ? 24.254 -37.731 -35.803 1.00 59.47 256 ASN A C 1
ATOM 2108 O O . ASN A 1 256 ? 24.876 -38.337 -36.671 1.00 59.47 256 ASN A O 1
ATOM 2112 N N . CYS A 1 257 ? 24.802 -36.706 -35.144 1.00 62.00 257 CYS A N 1
ATOM 2113 C CA . CYS A 1 257 ? 26.117 -36.173 -35.513 1.00 62.00 257 CYS A CA 1
ATOM 2114 C C . CYS A 1 257 ? 27.264 -37.079 -35.033 1.00 62.00 257 CYS A C 1
ATOM 2116 O O . CYS A 1 257 ? 28.167 -37.403 -35.801 1.00 62.00 257 CYS A O 1
ATOM 2118 N N . LYS A 1 258 ? 27.203 -37.567 -33.786 1.00 61.66 258 LYS A N 1
ATOM 2119 C CA . LYS A 1 258 ? 28.243 -38.454 -33.234 1.00 61.66 258 LYS A CA 1
ATOM 2120 C C . LYS A 1 258 ? 28.229 -39.844 -33.873 1.00 61.66 258 LYS A C 1
ATOM 2122 O O . LYS A 1 258 ? 29.289 -40.427 -34.072 1.00 61.66 258 LYS A O 1
ATOM 2127 N N . LEU A 1 259 ? 27.046 -40.339 -34.237 1.00 66.31 259 LEU A N 1
ATOM 2128 C CA . LEU A 1 259 ? 26.885 -41.636 -34.890 1.00 66.31 259 LEU A CA 1
ATOM 2129 C C . LEU A 1 259 ? 27.389 -41.599 -36.344 1.00 66.31 259 LEU A C 1
ATOM 2131 O O . LEU A 1 259 ? 28.097 -42.507 -36.760 1.00 66.31 259 LEU A O 1
ATOM 2135 N N . MET A 1 260 ? 27.152 -40.503 -37.077 1.00 67.50 260 MET A N 1
ATOM 2136 C CA . MET A 1 260 ? 27.749 -40.296 -38.407 1.00 67.50 260 MET A CA 1
ATOM 2137 C C . MET A 1 260 ? 29.281 -40.239 -38.360 1.00 67.50 260 MET A C 1
ATOM 2139 O O . MET A 1 260 ? 29.938 -40.871 -39.182 1.00 67.50 260 MET A O 1
ATOM 2143 N N . VAL A 1 261 ? 29.866 -39.533 -37.386 1.00 75.12 261 VAL A N 1
ATOM 2144 C CA . VAL A 1 261 ? 31.332 -39.468 -37.229 1.00 75.12 261 VAL A CA 1
ATOM 2145 C C . VAL A 1 261 ? 31.929 -40.850 -36.939 1.00 75.12 261 VAL A C 1
ATOM 2147 O O . VAL A 1 261 ? 32.953 -41.193 -37.524 1.00 75.12 261 VAL A O 1
ATOM 2150 N N . ALA A 1 262 ? 31.278 -41.664 -36.102 1.00 73.81 262 ALA A N 1
ATOM 2151 C CA . ALA A 1 262 ? 31.716 -43.036 -35.837 1.00 73.81 262 ALA A CA 1
ATOM 2152 C C . ALA A 1 262 ? 31.702 -43.905 -37.110 1.00 73.81 262 ALA A C 1
ATOM 2154 O O . ALA A 1 262 ? 32.682 -44.590 -37.390 1.00 73.81 262 ALA A O 1
ATOM 2155 N N . ILE A 1 263 ? 30.650 -43.799 -37.931 1.00 75.81 263 ILE A N 1
ATOM 2156 C CA . ILE A 1 263 ? 30.542 -44.527 -39.207 1.00 75.81 263 ILE A CA 1
ATOM 2157 C C . ILE A 1 263 ? 31.667 -44.131 -40.179 1.00 75.81 263 ILE A C 1
ATOM 2159 O O . ILE A 1 263 ? 32.274 -44.999 -40.805 1.00 75.81 263 ILE A O 1
ATOM 2163 N N . PHE A 1 264 ? 31.989 -42.838 -40.298 1.00 81.06 264 PHE A N 1
ATOM 2164 C CA . PHE A 1 264 ? 33.084 -42.391 -41.170 1.00 81.06 264 PHE A CA 1
ATOM 2165 C C . PHE A 1 264 ? 34.455 -42.903 -40.712 1.00 81.06 264 PHE A C 1
ATOM 2167 O O . PHE A 1 264 ? 35.287 -43.240 -41.555 1.00 81.06 264 PHE A O 1
ATOM 2174 N N . ILE A 1 265 ? 34.687 -42.989 -39.399 1.00 84.31 265 ILE A N 1
ATOM 2175 C CA . ILE A 1 265 ? 35.934 -43.527 -38.844 1.00 84.31 265 ILE A CA 1
ATOM 2176 C C . ILE A 1 265 ? 36.053 -45.026 -39.141 1.00 84.31 265 ILE A C 1
ATOM 2178 O O . ILE A 1 265 ? 37.105 -45.460 -39.603 1.00 84.31 265 ILE A O 1
ATOM 2182 N N . GLU A 1 266 ? 34.989 -45.810 -38.949 1.00 81.88 266 GLU A N 1
ATOM 2183 C CA . GLU A 1 266 ? 35.018 -47.247 -39.254 1.00 81.88 266 GLU A CA 1
ATOM 2184 C C . GLU A 1 266 ? 35.234 -47.528 -40.745 1.00 81.88 266 GLU A C 1
ATOM 2186 O O . GLU A 1 266 ? 36.059 -48.370 -41.102 1.00 81.88 266 GLU A O 1
ATOM 2191 N N . LEU A 1 267 ? 34.558 -46.788 -41.630 1.00 84.50 267 LEU A N 1
ATOM 2192 C CA . LEU A 1 267 ? 34.750 -46.923 -43.077 1.00 84.50 267 LEU A CA 1
ATOM 2193 C C . LEU A 1 267 ? 36.163 -46.509 -43.511 1.00 84.50 267 LEU A C 1
ATOM 2195 O O . LEU A 1 267 ? 36.770 -47.172 -44.352 1.00 84.50 267 LEU A O 1
ATOM 2199 N N . GLY A 1 268 ? 36.708 -45.440 -42.923 1.00 83.50 268 GLY A N 1
ATOM 2200 C CA . GLY A 1 268 ? 38.077 -44.995 -43.182 1.00 83.50 268 GLY A CA 1
ATOM 2201 C C . GLY A 1 268 ? 39.123 -46.009 -42.718 1.00 83.50 268 GLY A C 1
ATOM 2202 O O . GLY A 1 268 ? 40.064 -46.301 -43.455 1.00 83.50 268 GLY A O 1
ATOM 2203 N N . LEU A 1 269 ? 38.934 -46.593 -41.531 1.00 84.19 269 LEU A N 1
ATOM 2204 C CA . LEU A 1 269 ? 39.812 -47.636 -41.002 1.00 84.19 269 LEU A CA 1
ATOM 2205 C C . LEU A 1 269 ? 39.749 -48.908 -41.845 1.00 84.19 269 LEU A C 1
ATOM 2207 O O . LEU A 1 269 ? 40.800 -49.456 -42.162 1.00 84.19 269 LEU A O 1
ATOM 2211 N N . LYS A 1 270 ? 38.556 -49.337 -42.268 1.00 82.19 270 LYS A N 1
ATOM 2212 C CA . LYS A 1 270 ? 38.393 -50.515 -43.127 1.00 82.19 270 LYS A CA 1
ATOM 2213 C C . LYS A 1 270 ? 39.086 -50.335 -44.480 1.00 82.19 270 LYS A C 1
ATOM 2215 O O . LYS A 1 270 ? 39.877 -51.186 -44.867 1.00 82.19 270 LYS A O 1
ATOM 2220 N N . ASN A 1 271 ? 38.881 -49.193 -45.139 1.00 81.56 271 ASN A N 1
ATOM 2221 C CA . ASN A 1 271 ? 39.540 -48.893 -46.415 1.00 81.56 271 ASN A CA 1
ATOM 2222 C C . ASN A 1 271 ? 41.069 -48.792 -46.280 1.00 81.56 271 ASN A C 1
ATOM 2224 O O . ASN A 1 271 ? 41.799 -49.215 -47.174 1.00 81.56 271 ASN A O 1
ATOM 2228 N N . SER A 1 272 ? 41.564 -48.247 -45.164 1.00 78.38 272 SER A N 1
ATOM 2229 C CA . SER A 1 272 ? 43.001 -48.195 -44.866 1.00 78.38 272 SER A CA 1
ATOM 2230 C C . SER A 1 272 ? 43.590 -49.594 -44.640 1.00 78.38 272 SER A C 1
ATOM 2232 O O . SER A 1 272 ? 44.682 -49.893 -45.123 1.00 78.38 272 SER A O 1
ATOM 2234 N N . LEU A 1 273 ? 42.852 -50.472 -43.950 1.00 76.12 273 LEU A N 1
ATOM 2235 C CA . LEU A 1 273 ? 43.262 -51.853 -43.697 1.00 76.12 273 LEU A CA 1
ATOM 2236 C C . LEU A 1 273 ? 43.283 -52.683 -44.992 1.00 76.12 273 LEU A C 1
ATOM 2238 O O . LEU A 1 273 ? 44.261 -53.378 -45.252 1.00 76.12 273 LEU A O 1
ATOM 2242 N N . ASP A 1 274 ? 42.255 -52.551 -45.837 1.00 78.69 274 ASP A N 1
ATOM 2243 C CA . ASP A 1 274 ? 42.164 -53.244 -47.131 1.00 78.69 274 ASP A CA 1
ATOM 2244 C C . ASP A 1 274 ? 43.270 -52.797 -48.105 1.00 78.69 274 ASP A C 1
ATOM 2246 O O . ASP A 1 274 ? 43.771 -53.603 -48.893 1.00 78.69 274 ASP A O 1
ATOM 2250 N N . TYR A 1 275 ? 43.700 -51.531 -48.026 1.00 80.56 275 TYR A N 1
ATOM 2251 C CA . TYR A 1 275 ? 44.850 -51.024 -48.780 1.00 80.56 275 TYR A CA 1
ATOM 2252 C C . TYR A 1 275 ? 46.183 -51.600 -48.280 1.00 80.56 275 TYR A C 1
ATOM 2254 O O . TYR A 1 275 ? 47.075 -51.862 -49.083 1.00 80.56 275 TYR A O 1
ATOM 2262 N N . TYR A 1 276 ? 46.326 -51.816 -46.970 1.00 75.94 276 TYR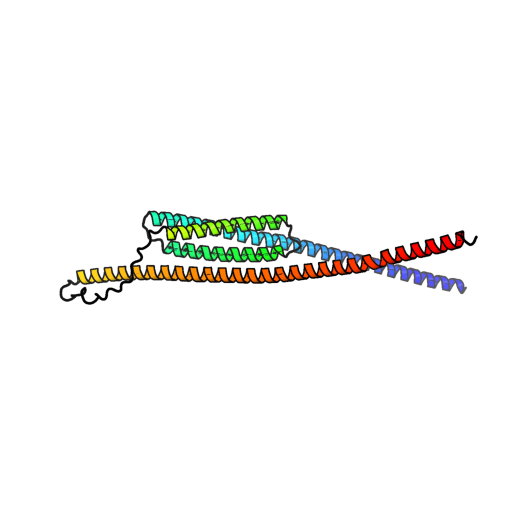 A N 1
ATOM 2263 C CA . TYR A 1 276 ? 47.538 -52.396 -46.384 1.00 75.94 276 TYR A CA 1
ATOM 2264 C C . TYR A 1 276 ? 47.662 -53.908 -46.602 1.00 75.94 276 TYR A C 1
ATOM 2266 O O . TYR A 1 276 ? 48.775 -54.418 -46.614 1.00 75.94 276 TYR A O 1
ATOM 2274 N N . ILE A 1 277 ? 46.544 -54.620 -46.759 1.00 77.06 277 ILE A N 1
ATOM 2275 C CA . ILE A 1 277 ? 46.536 -56.072 -46.997 1.00 77.06 277 ILE A CA 1
ATOM 2276 C C . ILE A 1 277 ? 46.754 -56.408 -48.483 1.00 77.06 277 ILE A C 1
ATOM 2278 O O . ILE A 1 277 ? 47.341 -57.441 -48.790 1.00 77.06 277 ILE A O 1
ATOM 2282 N N . ASN A 1 278 ? 46.312 -55.550 -49.411 1.00 70.12 278 ASN A N 1
ATOM 2283 C CA . ASN A 1 278 ? 46.447 -55.768 -50.862 1.00 70.12 278 ASN A CA 1
ATOM 2284 C C . ASN A 1 278 ? 47.730 -55.183 -51.486 1.00 70.12 278 ASN A C 1
ATOM 2286 O O . ASN A 1 278 ? 47.817 -55.076 -52.712 1.00 70.12 278 ASN A O 1
ATOM 2290 N N . LYS A 1 279 ? 48.709 -54.781 -50.673 1.00 54.03 279 LYS A N 1
ATOM 2291 C CA . LYS A 1 279 ? 49.993 -54.240 -51.126 1.00 54.03 279 LYS A CA 1
ATOM 2292 C C . LYS A 1 279 ? 51.141 -55.092 -50.609 1.00 54.03 279 LYS A C 1
ATOM 2294 O O . LYS A 1 279 ? 52.080 -55.313 -51.404 1.00 54.03 279 LYS A O 1
#

Foldseek 3Di:
DVVVVVVVVVVVVVVVVVVVVVVVVVVVVVVVVVVVVVVVVVVVVVVVVVVVLVVVLVVLLVVLVVLLVVLVVLLVVQLVCVVVVHDCVVSLVVSVVSLVVSVVSLVVSVVSLVVLVPDPPDDVVVNVVSVVSSVVSVVSSVVSVVSNVVSVVPPPPPPPPPPPPPPVPPPPCPVVPDDPVRVVVVVVVVVVVVVVVVVVVVVVVVVVVVVVVVVVVVVVVVVVVVVVVVVVVVVVVVVVVVVVVVVVVCVVVVPPPVVVVVVVVVVVVVVVVVVVVVD

Organism: Pseudocohnilembus persalinus (NCBI:txid266149)

Secondary structure (DSSP, 8-state):
-HHHHHHHHHHHHHHHHHHHHHHHHHHHHHHHHHHHHHHHHHHHHHHHHHHHHHHHHHHHHHHHHHHHHHHHHHHHHHHHHHHTT---HHHHHHHHHHHHHHHHHHHHHHHHHHHHHT-TTS-HHHHHHHHHHHHHHHHHHHHHHHHHHHHHHTS-------------SSSS--TTS--HHHHHHHHHHHHHHHHHHHHHHHHHHHHHHHHHHHHHHHHHHHHHHHHHHHHHHHHHHHHHHHHHHHHHHHHHHHHHHHHHHHHHHHHHHHHHHHHHH--

Sequence (279 aa):
MFIQFTNQKELIQLNKNQKIYRKYKIFQKKILIIQILQLKTRIHLKKYLKIKMSENFNSQLENARRLTRSLNQDIEKKKKMMAQGKGTGILDMEIKGQVNKLENEMKYIDDSLKKLRTDPEINQGQLNKITNFYNEVLNEKNDAIAKFQNANDSQPQAQVINFQTKQNFQDKYDAQNMTQEQLYQAQQAESQQTDAKLDQLINVTGQITYVAKTTNKELHEQDKMLNELEYGMDTNTNKMEKTGNKMKRLLQSSSNCKLMVAIFIELGLKNSLDYYINK

Radius of gyration: 42.37 Å; chains: 1; bounding box: 106×79×120 Å

pLDDT: mean 74.24, std 14.31, range [36.19, 94.19]